Protein AF-A0A931XVN4-F1 (afdb_monomer_lite)

pLDDT: mean 76.32, std 10.15, range [42.09, 89.75]

Foldseek 3Di:
DDDDQLVVLLVLLVCLLQCLLVCVVVVQLQVQLVVQLVVLLVVLVVVCVVPVVVVCSVVSSVVSSRVRSNVSSVVSVVCVLVVLLQVQLLVLLLVVLCVVVVVVVDPPVVSVVVSPDDVVPDDPVSNVSSNVRSVCSNVCVSLCSQQVSQQSSQVSNCVSPVDPVSNVVSSVSSSVNSVVVVVVVVD

Sequence (187 aa):
MGGAEPWLPALAGLILALFGRRLYHLVFPLGGFLVGATIGLWLALVALDLFGLEAYRGAILAGAGLAFGLASAILFRWLRRVLVFLGGFVVGIVLRRAITHGAQMVPVREVALSLSPSFADLGLPDLLAGAAGGGFFLLFEGLFAIVLTALLGALLLTAAFGARWVFPVSFGSSVLLQWALGRRRRR

Radius of gyration: 21.93 Å; chains: 1; bounding box: 54×50×63 Å

Structure (mmCIF, N/CA/C/O backbone):
data_AF-A0A931XVN4-F1
#
_entry.id   AF-A0A931XVN4-F1
#
loop_
_atom_site.group_PDB
_atom_site.id
_atom_site.type_symbol
_atom_site.label_atom_id
_atom_site.label_alt_id
_atom_site.label_comp_id
_atom_site.label_asym_id
_atom_site.label_entity_id
_atom_site.label_seq_id
_atom_site.pdbx_PDB_ins_code
_atom_site.Cartn_x
_atom_site.Cartn_y
_atom_site.Cartn_z
_atom_site.occupancy
_atom_site.B_iso_or_equiv
_atom_site.auth_seq_id
_atom_site.auth_comp_id
_atom_site.auth_asym_id
_atom_site.auth_atom_id
_atom_site.pdbx_PDB_model_num
ATOM 1 N N . MET A 1 1 ? 14.735 27.010 11.228 1.00 42.09 1 MET A N 1
ATOM 2 C CA . MET A 1 1 ? 13.922 25.775 11.235 1.00 42.09 1 MET A CA 1
ATOM 3 C C . MET A 1 1 ? 12.621 26.096 10.519 1.00 42.09 1 MET A C 1
ATOM 5 O O . MET A 1 1 ? 11.823 26.842 11.067 1.00 42.09 1 MET A O 1
ATOM 9 N N . GLY A 1 2 ? 12.475 25.682 9.256 1.00 44.66 2 GLY A N 1
ATOM 10 C CA . GLY A 1 2 ? 11.287 25.992 8.454 1.00 44.66 2 GLY A CA 1
ATOM 11 C C . GLY A 1 2 ? 10.074 25.261 9.018 1.00 44.66 2 GLY A C 1
ATOM 12 O O . GLY A 1 2 ? 10.019 24.035 8.948 1.00 44.66 2 GLY A O 1
ATOM 13 N N . GLY A 1 3 ? 9.150 26.000 9.634 1.00 53.25 3 GLY A N 1
ATOM 14 C CA . GLY A 1 3 ? 7.884 25.447 10.096 1.00 53.25 3 GLY A CA 1
ATOM 15 C C . GLY A 1 3 ? 7.097 24.966 8.886 1.00 53.25 3 GLY A C 1
ATOM 16 O O . GLY A 1 3 ? 6.772 25.768 8.016 1.00 53.25 3 GLY A O 1
ATOM 17 N N . ALA A 1 4 ? 6.847 23.660 8.801 1.00 57.62 4 ALA A N 1
ATOM 18 C CA . ALA A 1 4 ? 5.976 23.107 7.775 1.00 57.62 4 ALA A CA 1
ATOM 19 C C . ALA A 1 4 ? 4.625 23.827 7.851 1.00 57.62 4 ALA A C 1
ATOM 21 O O . ALA A 1 4 ? 3.997 23.859 8.911 1.00 57.62 4 ALA A O 1
ATOM 22 N N . GLU A 1 5 ? 4.214 24.455 6.752 1.00 74.81 5 GLU A N 1
ATOM 23 C CA . GLU A 1 5 ? 3.018 25.283 6.749 1.00 74.81 5 GLU A CA 1
ATOM 24 C C . GLU A 1 5 ? 1.789 24.406 7.062 1.00 74.81 5 GLU A C 1
ATOM 26 O O . GLU A 1 5 ? 1.566 23.399 6.383 1.00 74.81 5 GLU A O 1
ATOM 31 N N . PRO A 1 6 ? 0.981 24.741 8.086 1.00 70.75 6 PRO A N 1
ATOM 32 C CA . PRO A 1 6 ? -0.055 23.854 8.631 1.00 70.75 6 PRO A CA 1
ATOM 33 C C . PRO A 1 6 ? -1.170 23.524 7.629 1.00 70.75 6 PRO A C 1
ATOM 35 O O . PRO A 1 6 ? -1.930 22.575 7.824 1.00 70.75 6 PRO A O 1
ATOM 38 N N . TRP A 1 7 ? -1.254 24.263 6.521 1.00 78.12 7 TRP A N 1
ATOM 39 C CA . TRP A 1 7 ? -2.203 23.987 5.451 1.00 78.12 7 TRP A CA 1
ATOM 40 C C . TRP A 1 7 ? -1.842 22.738 4.636 1.00 78.12 7 TRP A C 1
ATOM 42 O O . TRP A 1 7 ? -2.757 22.059 4.181 1.00 78.12 7 TRP A O 1
ATOM 52 N N . LEU A 1 8 ? -0.559 22.374 4.493 1.00 75.56 8 LEU A N 1
ATOM 53 C CA . LEU A 1 8 ? -0.118 21.173 3.763 1.00 75.56 8 LEU A CA 1
ATOM 54 C C . LEU A 1 8 ? -0.683 19.867 4.358 1.00 75.56 8 LEU A C 1
ATOM 56 O O . LEU A 1 8 ? -1.332 19.113 3.625 1.00 75.56 8 LEU A O 1
ATOM 60 N N . PRO A 1 9 ? -0.505 19.576 5.664 1.00 74.44 9 PRO A N 1
ATOM 61 C CA . PRO A 1 9 ? -1.094 18.390 6.281 1.00 74.44 9 PRO A CA 1
ATOM 62 C C . PRO A 1 9 ? -2.625 18.448 6.308 1.00 74.44 9 PRO A C 1
ATOM 64 O O . PRO A 1 9 ? -3.267 17.412 6.137 1.00 74.44 9 PRO A O 1
ATOM 67 N N . ALA A 1 10 ? -3.229 19.636 6.432 1.00 73.50 10 ALA A N 1
ATOM 68 C CA . ALA A 1 10 ? -4.682 19.779 6.358 1.00 73.50 10 ALA A CA 1
ATOM 69 C C . ALA A 1 10 ? -5.232 19.405 4.968 1.00 73.50 10 ALA A C 1
ATOM 71 O O . ALA A 1 10 ? -6.204 18.655 4.867 1.00 73.50 10 ALA A O 1
ATOM 72 N N . LEU A 1 11 ? -4.581 19.864 3.894 1.00 81.38 11 LEU A N 1
ATOM 73 C CA . LEU A 1 11 ? -4.944 19.542 2.511 1.00 81.38 11 LEU A CA 1
ATOM 74 C C . LEU A 1 11 ? -4.739 18.056 2.209 1.00 81.38 11 LEU A C 1
ATOM 76 O O . LEU A 1 11 ? -5.633 17.411 1.661 1.00 81.38 11 LEU A O 1
ATOM 80 N N . ALA A 1 12 ? -3.602 17.491 2.621 1.00 76.56 12 ALA A N 1
ATOM 81 C CA . ALA A 1 12 ? -3.333 16.062 2.490 1.00 76.56 12 ALA A CA 1
ATOM 82 C C . ALA A 1 12 ? -4.377 15.223 3.246 1.00 76.56 12 ALA A C 1
ATOM 84 O O . ALA A 1 12 ? -4.905 14.250 2.702 1.00 76.56 12 ALA A O 1
ATOM 85 N N . GLY A 1 13 ? -4.733 15.639 4.465 1.00 72.50 13 GLY A N 1
ATOM 86 C CA . GLY A 1 13 ? -5.758 14.997 5.278 1.00 72.50 13 GLY A CA 1
ATOM 87 C C . GLY A 1 13 ? -7.148 15.050 4.643 1.00 72.50 13 GLY A C 1
ATOM 88 O O . GLY A 1 13 ? -7.847 14.037 4.612 1.00 72.50 13 GLY A O 1
ATOM 89 N N . LEU A 1 14 ? -7.519 16.186 4.047 1.00 78.25 14 LEU A N 1
ATOM 90 C CA . LEU A 1 14 ? -8.781 16.354 3.323 1.00 78.25 14 LEU A CA 1
ATOM 91 C C . LEU A 1 14 ? -8.833 15.501 2.044 1.00 78.25 14 LEU A C 1
ATOM 93 O O . LE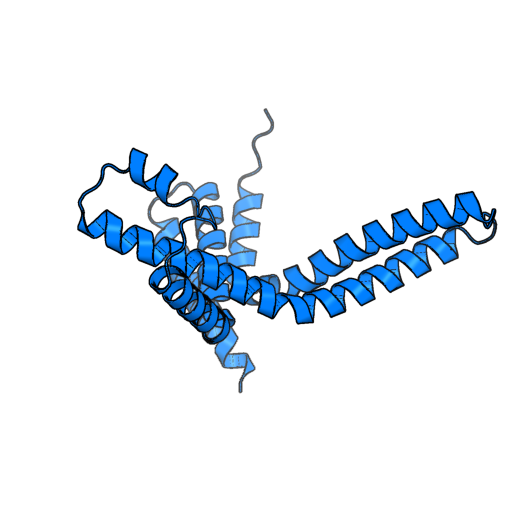U A 1 14 ? -9.842 14.859 1.757 1.00 78.25 14 LEU A O 1
ATOM 97 N N . ILE A 1 15 ? -7.734 15.433 1.288 1.00 80.81 15 ILE A N 1
ATOM 98 C CA . ILE A 1 15 ? -7.629 14.585 0.092 1.00 80.81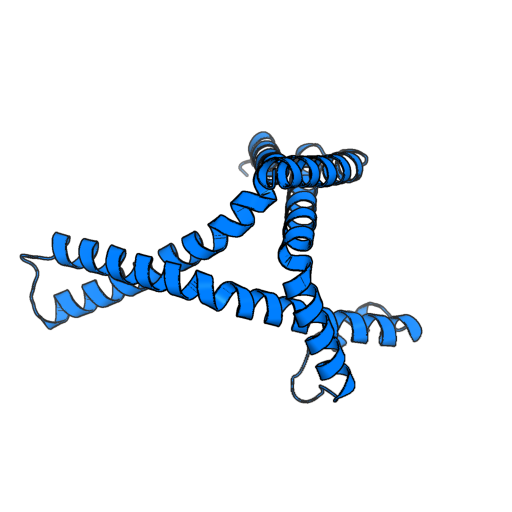 15 ILE A CA 1
ATOM 99 C C . ILE A 1 15 ? -7.763 13.105 0.470 1.00 80.81 15 ILE A C 1
ATOM 101 O O . ILE A 1 15 ? -8.497 12.367 -0.190 1.00 80.81 15 ILE A O 1
ATOM 105 N N . LEU A 1 16 ? -7.111 12.668 1.550 1.00 75.25 16 LEU A N 1
ATOM 106 C CA . LEU A 1 16 ? -7.251 11.315 2.095 1.00 75.25 16 LEU A CA 1
ATOM 107 C C . LEU A 1 16 ? -8.677 11.036 2.589 1.00 75.25 16 LEU A C 1
ATOM 109 O O . LEU A 1 16 ? -9.207 9.958 2.329 1.00 75.25 16 LEU A O 1
ATOM 113 N N . ALA A 1 17 ? -9.331 12.008 3.223 1.00 70.62 17 ALA A N 1
ATOM 114 C CA . ALA A 1 17 ? -10.713 11.891 3.677 1.00 70.62 17 ALA A CA 1
ATOM 115 C C . ALA A 1 17 ? -11.705 11.718 2.513 1.00 70.62 17 ALA A C 1
ATOM 117 O O . ALA A 1 17 ? -12.592 10.869 2.579 1.00 70.62 17 ALA A O 1
ATOM 118 N N . LEU A 1 18 ? -11.540 12.486 1.431 1.00 75.06 18 LEU A N 1
ATOM 119 C CA . LEU A 1 18 ? -12.463 12.511 0.290 1.00 75.06 18 LEU A CA 1
ATOM 120 C C . LEU A 1 18 ? -12.172 11.414 -0.748 1.00 75.06 18 LEU A C 1
ATOM 122 O O . LEU A 1 18 ? -13.089 10.807 -1.308 1.00 75.06 18 LEU A O 1
ATOM 126 N N . PHE A 1 19 ? -10.892 11.160 -1.021 1.00 76.44 19 PHE A N 1
ATOM 127 C CA . PHE A 1 19 ? -10.430 10.315 -2.124 1.00 76.44 19 PHE A CA 1
ATOM 128 C C . PHE A 1 19 ? -9.595 9.120 -1.672 1.00 76.44 19 PHE A C 1
ATOM 130 O O . PHE A 1 19 ? -9.124 8.373 -2.531 1.00 76.44 19 PHE A O 1
ATOM 137 N N . GLY A 1 20 ? -9.455 8.890 -0.365 1.00 72.25 20 GLY A N 1
ATOM 138 C CA . GLY A 1 20 ? -8.610 7.855 0.228 1.00 72.25 20 GLY A CA 1
ATOM 139 C C . GLY A 1 20 ? -8.745 6.492 -0.435 1.00 72.25 20 GLY A C 1
ATOM 140 O O . GLY A 1 20 ? -7.766 5.949 -0.937 1.00 72.25 20 GLY A O 1
ATOM 141 N N . ARG A 1 21 ? -9.970 5.984 -0.587 1.00 70.94 21 ARG A N 1
ATOM 142 C CA . ARG A 1 21 ? -10.215 4.722 -1.300 1.00 70.94 21 ARG A CA 1
ATOM 143 C C . ARG A 1 21 ? -9.717 4.701 -2.755 1.00 70.94 21 ARG A C 1
ATOM 145 O O . ARG A 1 21 ? -9.250 3.665 -3.222 1.00 70.94 21 ARG A O 1
ATOM 152 N N . ARG A 1 22 ? -9.830 5.804 -3.504 1.00 75.19 22 ARG A N 1
ATOM 153 C CA . ARG A 1 22 ? -9.301 5.874 -4.882 1.00 75.19 22 ARG A CA 1
ATOM 154 C C . ARG A 1 22 ? -7.784 5.973 -4.878 1.00 75.19 22 ARG A C 1
ATOM 156 O O . ARG A 1 22 ? -7.151 5.258 -5.646 1.00 75.19 22 ARG A O 1
ATOM 163 N N . LEU A 1 23 ? -7.224 6.811 -4.004 1.00 73.38 23 LEU A N 1
ATOM 164 C CA . LEU A 1 23 ? -5.780 6.930 -3.825 1.00 73.38 23 LEU A CA 1
ATOM 165 C C . LEU A 1 23 ? -5.174 5.573 -3.469 1.00 73.38 23 LEU A C 1
ATOM 167 O O . LEU A 1 23 ? -4.231 5.156 -4.120 1.00 73.38 23 LEU A O 1
ATOM 171 N N . TYR A 1 24 ? -5.775 4.833 -2.538 1.00 72.25 24 TYR A N 1
ATOM 172 C CA . TYR A 1 24 ? -5.337 3.494 -2.150 1.00 72.25 24 TYR A CA 1
ATOM 173 C C . TYR A 1 24 ? -5.198 2.557 -3.358 1.00 72.25 24 TYR A C 1
ATOM 175 O O . TYR A 1 24 ? -4.186 1.880 -3.512 1.00 72.25 24 TYR A O 1
ATOM 183 N N . HIS A 1 25 ? -6.170 2.560 -4.274 1.00 71.50 25 HIS A N 1
ATOM 184 C CA . HIS A 1 25 ? -6.097 1.736 -5.483 1.00 71.50 25 HIS A CA 1
ATOM 185 C C . HIS A 1 25 ? -5.146 2.277 -6.564 1.00 71.50 25 HIS A C 1
ATOM 187 O O . HIS A 1 25 ? -4.713 1.496 -7.409 1.00 71.50 25 HIS A O 1
ATOM 193 N N . LEU A 1 26 ? -4.820 3.572 -6.549 1.00 76.31 26 LEU A N 1
ATOM 194 C CA . LEU A 1 26 ? -3.882 4.206 -7.484 1.00 76.31 26 LEU A CA 1
ATOM 195 C C . LEU A 1 26 ? -2.426 4.126 -7.014 1.00 76.31 26 LEU A C 1
ATOM 197 O O . LEU A 1 26 ? -1.528 4.031 -7.845 1.00 76.31 26 LEU A O 1
ATOM 201 N N . VAL A 1 27 ? -2.187 4.109 -5.704 1.00 76.12 27 VAL A N 1
ATOM 202 C CA . VAL A 1 27 ? -0.845 4.083 -5.109 1.00 76.12 27 VAL A CA 1
ATOM 203 C C . VAL A 1 27 ? -0.087 2.816 -5.497 1.00 76.12 27 VAL A C 1
ATOM 205 O O . VAL A 1 27 ? 1.084 2.902 -5.839 1.00 76.12 27 VAL A O 1
ATOM 208 N N . PHE A 1 28 ? -0.742 1.653 -5.531 1.00 70.62 28 PHE A N 1
ATOM 209 C CA . PHE A 1 28 ? -0.088 0.401 -5.933 1.00 70.62 28 PHE A CA 1
ATOM 210 C C . PHE A 1 28 ? 0.415 0.392 -7.389 1.00 70.62 28 PHE A C 1
ATOM 212 O O . PHE A 1 28 ? 1.593 0.102 -7.594 1.00 70.62 28 PHE A O 1
ATOM 219 N N . PRO A 1 29 ? -0.407 0.703 -8.413 1.00 74.44 29 PRO A N 1
ATOM 220 C CA . PRO A 1 29 ? 0.078 0.759 -9.789 1.00 74.44 29 PRO A CA 1
ATOM 221 C C . PRO A 1 29 ? 1.051 1.920 -10.028 1.00 74.44 29 PRO A C 1
ATOM 223 O O . PRO A 1 29 ? 1.973 1.747 -10.815 1.00 74.44 29 PRO A O 1
ATOM 226 N N . LEU A 1 30 ? 0.894 3.065 -9.349 1.00 80.69 30 LEU A N 1
ATOM 227 C CA . LEU A 1 30 ? 1.855 4.173 -9.437 1.00 80.69 30 LEU A CA 1
ATOM 228 C C . LEU A 1 30 ? 3.205 3.808 -8.814 1.00 80.69 30 LEU A C 1
ATOM 230 O O . LEU A 1 30 ? 4.239 4.033 -9.431 1.00 80.69 30 LEU A O 1
ATOM 234 N N . GLY A 1 31 ? 3.206 3.199 -7.629 1.00 76.06 31 GLY A N 1
ATOM 235 C CA . GLY A 1 31 ? 4.421 2.711 -6.982 1.00 76.06 31 GLY A CA 1
ATOM 236 C C . GLY A 1 31 ? 5.120 1.652 -7.831 1.00 76.06 31 GLY A C 1
ATOM 237 O O . GLY A 1 31 ? 6.318 1.758 -8.078 1.00 76.06 31 GLY A O 1
ATOM 238 N N . GLY A 1 32 ? 4.359 0.691 -8.364 1.00 77.56 32 GLY A N 1
ATOM 239 C CA . GLY A 1 32 ? 4.878 -0.305 -9.302 1.00 77.56 32 GLY A CA 1
ATOM 240 C C . GLY A 1 32 ? 5.468 0.326 -10.565 1.00 77.56 32 GLY A C 1
ATOM 241 O O . GLY A 1 32 ? 6.548 -0.072 -10.989 1.00 77.56 32 GLY A O 1
ATOM 242 N N . PHE A 1 33 ? 4.809 1.343 -11.128 1.00 83.56 33 PHE A N 1
ATOM 243 C CA . PHE A 1 33 ? 5.320 2.085 -12.280 1.00 83.56 33 PHE A CA 1
ATOM 244 C C . PHE A 1 33 ? 6.640 2.792 -11.972 1.00 83.56 33 PHE A C 1
ATOM 246 O O . PHE A 1 33 ? 7.578 2.666 -12.747 1.00 83.56 33 PHE A O 1
ATOM 253 N N . LEU A 1 34 ? 6.737 3.503 -10.846 1.00 84.31 34 LEU A N 1
ATOM 254 C CA . LEU A 1 34 ? 7.949 4.235 -10.470 1.00 84.31 34 LEU A CA 1
ATOM 255 C C . LEU A 1 34 ? 9.133 3.290 -10.242 1.00 84.31 34 LEU A C 1
ATOM 257 O O . LEU A 1 34 ? 10.224 3.535 -10.757 1.00 84.31 34 LEU A O 1
ATOM 261 N N . VAL A 1 35 ? 8.909 2.187 -9.522 1.00 83.56 35 VAL A N 1
ATOM 262 C CA . VAL A 1 35 ? 9.938 1.165 -9.286 1.00 83.56 35 VAL A CA 1
ATOM 263 C C . VAL A 1 35 ? 10.370 0.536 -10.611 1.00 83.56 35 VAL A C 1
ATOM 265 O O . VAL A 1 35 ? 11.563 0.480 -10.901 1.00 83.56 35 VAL A O 1
ATOM 268 N N . GLY A 1 36 ? 9.411 0.136 -11.450 1.00 83.88 36 GLY A N 1
ATOM 269 C CA . GLY A 1 36 ? 9.683 -0.432 -12.769 1.00 83.88 36 GLY A CA 1
ATOM 270 C C . GLY A 1 36 ? 10.437 0.521 -13.687 1.00 83.88 36 GLY A C 1
ATOM 271 O O . GLY A 1 36 ? 11.445 0.139 -14.267 1.00 83.88 36 GLY A O 1
ATOM 272 N N . ALA A 1 37 ? 10.003 1.778 -13.776 1.00 85.38 37 ALA A N 1
ATOM 273 C CA . ALA A 1 37 ? 10.649 2.796 -14.594 1.00 85.38 37 ALA A CA 1
ATOM 274 C C . ALA A 1 37 ? 12.088 3.053 -14.133 1.00 85.38 37 ALA A C 1
ATOM 276 O O . ALA A 1 37 ? 12.978 3.147 -14.970 1.00 85.38 37 ALA A O 1
ATOM 277 N N . THR A 1 38 ? 12.333 3.098 -12.820 1.00 86.81 38 THR A N 1
ATOM 278 C CA . THR A 1 38 ? 13.683 3.274 -12.260 1.00 86.81 38 THR A CA 1
ATOM 279 C C . THR A 1 38 ? 14.599 2.110 -12.634 1.00 86.81 38 THR A C 1
ATOM 281 O O . THR A 1 38 ? 15.715 2.331 -13.100 1.00 86.81 38 THR A O 1
ATOM 284 N N . ILE A 1 39 ? 14.117 0.872 -12.490 1.00 86.31 39 ILE A N 1
ATOM 285 C CA . ILE A 1 39 ? 14.870 -0.331 -12.871 1.00 86.31 39 ILE A CA 1
ATOM 286 C C . ILE A 1 39 ? 15.118 -0.358 -14.385 1.00 86.31 39 ILE A C 1
ATOM 288 O O . ILE A 1 39 ? 16.235 -0.624 -14.820 1.00 86.31 39 ILE A O 1
ATOM 292 N N . GLY A 1 40 ? 14.100 -0.045 -15.191 1.00 84.62 40 GLY A N 1
ATOM 293 C CA . GLY A 1 40 ? 14.201 0.003 -16.649 1.00 84.62 40 GLY A CA 1
ATOM 294 C C . GLY A 1 40 ? 15.179 1.069 -17.139 1.00 84.62 40 GLY A C 1
ATOM 295 O O . GLY A 1 40 ? 15.976 0.798 -18.030 1.00 84.62 40 GLY A O 1
ATOM 296 N N . LEU A 1 41 ? 15.170 2.253 -16.522 1.00 89.69 41 LEU A N 1
ATOM 297 C CA . LEU A 1 41 ? 16.137 3.322 -16.784 1.00 89.69 41 LEU A CA 1
ATOM 298 C C . LEU A 1 41 ? 17.560 2.884 -16.435 1.00 89.69 41 LEU A C 1
ATOM 300 O O . LEU A 1 41 ? 18.472 3.106 -17.225 1.00 89.69 41 LEU A O 1
ATOM 304 N N . TRP A 1 42 ? 17.751 2.233 -15.286 1.00 89.75 42 TRP A N 1
ATOM 305 C CA . TRP A 1 42 ? 19.062 1.731 -14.881 1.00 89.75 42 TRP A CA 1
ATOM 306 C C . TRP A 1 42 ? 19.594 0.664 -15.850 1.00 89.75 42 TRP A C 1
ATOM 308 O O . TRP A 1 42 ? 20.718 0.778 -16.330 1.00 89.75 42 TRP A O 1
ATOM 318 N N . LEU A 1 43 ? 18.765 -0.318 -16.218 1.00 85.69 43 LEU A N 1
ATOM 319 C CA . LEU A 1 43 ? 19.119 -1.342 -17.209 1.00 85.69 43 LEU A CA 1
ATOM 320 C C . LEU A 1 43 ? 19.419 -0.742 -18.586 1.00 85.69 43 LEU A C 1
ATOM 322 O O . LEU A 1 43 ? 20.339 -1.191 -19.265 1.00 85.69 43 LEU A O 1
ATOM 326 N N . ALA A 1 44 ? 18.665 0.278 -18.996 1.00 85.94 44 ALA A N 1
ATOM 327 C CA . ALA A 1 44 ? 18.893 0.977 -20.251 1.00 85.94 44 ALA A CA 1
ATOM 328 C C . ALA A 1 44 ? 20.226 1.729 -20.265 1.00 85.94 44 ALA A C 1
ATOM 330 O O . ALA A 1 44 ? 20.918 1.684 -21.275 1.00 85.94 44 ALA A O 1
ATOM 331 N N . LEU A 1 45 ? 20.611 2.376 -19.160 1.00 89.06 45 LEU A N 1
ATOM 332 C CA . LEU A 1 45 ? 21.926 3.012 -19.034 1.00 89.06 45 LEU A CA 1
ATOM 333 C C . LEU A 1 45 ? 23.053 1.979 -19.160 1.00 89.06 45 LEU A C 1
ATOM 335 O O . LEU A 1 45 ? 23.947 2.162 -19.977 1.00 89.06 45 LEU A O 1
ATOM 339 N N . VAL A 1 46 ? 22.949 0.851 -18.450 1.00 87.75 46 VAL A N 1
ATOM 340 C CA . VAL A 1 46 ? 23.928 -0.245 -18.551 1.00 87.75 46 VAL A CA 1
ATOM 341 C C . VAL A 1 46 ? 24.011 -0.794 -19.982 1.00 87.75 46 VAL A C 1
ATOM 343 O O . VAL A 1 46 ? 25.099 -1.042 -20.490 1.00 87.75 46 VAL A O 1
ATOM 346 N N . ALA A 1 47 ? 22.877 -0.967 -20.665 1.00 83.50 47 ALA A N 1
ATOM 347 C CA . ALA A 1 47 ? 22.857 -1.447 -22.046 1.00 83.50 47 ALA A CA 1
ATOM 348 C C . ALA A 1 47 ? 23.464 -0.433 -23.032 1.00 83.50 47 ALA A C 1
ATOM 350 O O . ALA A 1 47 ? 24.177 -0.824 -23.954 1.00 83.50 47 ALA A O 1
ATOM 351 N N . LEU A 1 48 ? 23.207 0.862 -22.848 1.00 88.94 48 LEU A N 1
ATOM 352 C CA . LEU A 1 48 ? 23.808 1.913 -23.670 1.00 88.94 48 LEU A CA 1
ATOM 353 C C . LEU A 1 48 ? 25.336 1.909 -23.545 1.00 88.94 48 LEU A C 1
ATOM 355 O O . LEU A 1 48 ? 26.011 1.952 -24.574 1.00 88.94 48 LEU A O 1
ATOM 359 N N . ASP A 1 49 ? 25.851 1.762 -22.321 1.00 87.38 49 ASP A N 1
ATOM 360 C CA . ASP A 1 49 ? 27.290 1.696 -22.042 1.00 87.38 49 ASP A CA 1
ATOM 361 C C . ASP A 1 49 ? 27.940 0.438 -22.646 1.00 87.38 49 ASP A C 1
ATOM 363 O O . ASP A 1 49 ? 29.050 0.498 -23.171 1.00 87.38 49 ASP A O 1
ATOM 367 N N . LEU A 1 50 ? 27.244 -0.705 -22.615 1.00 86.75 50 LEU A N 1
ATOM 368 C CA . LEU A 1 50 ? 27.764 -1.978 -23.129 1.00 86.75 50 LEU A CA 1
ATOM 369 C C . LEU A 1 50 ? 27.728 -2.090 -24.658 1.00 86.75 50 LEU A C 1
ATOM 371 O O . LEU A 1 50 ? 28.613 -2.711 -25.245 1.00 86.75 50 LEU A O 1
ATOM 375 N N . PHE A 1 51 ? 26.701 -1.533 -25.306 1.00 87.88 51 PHE A N 1
ATOM 376 C CA . PHE A 1 51 ? 26.465 -1.708 -26.744 1.00 87.88 51 PHE A CA 1
ATOM 377 C C . PHE A 1 51 ? 26.788 -0.462 -27.583 1.00 87.88 51 PHE A C 1
ATOM 379 O O . PHE A 1 51 ? 26.659 -0.508 -28.805 1.00 87.88 51 PHE A O 1
ATOM 386 N N . GLY A 1 52 ? 27.202 0.648 -26.961 1.00 83.25 52 GLY A N 1
ATOM 387 C CA . GLY A 1 52 ? 27.619 1.866 -27.667 1.00 83.25 52 GLY A CA 1
ATOM 388 C C . GLY A 1 52 ? 26.495 2.541 -28.463 1.00 83.25 52 GLY A C 1
ATOM 389 O O . GLY A 1 52 ? 26.743 3.161 -29.495 1.00 83.25 52 GLY A O 1
ATOM 390 N N . LEU A 1 53 ? 25.243 2.422 -28.011 1.00 84.00 53 LEU A N 1
ATOM 391 C CA . LEU A 1 53 ? 24.039 2.876 -28.728 1.00 84.00 53 LEU A CA 1
ATOM 392 C C . LEU A 1 53 ? 23.659 4.345 -28.427 1.00 84.00 53 LEU A C 1
ATOM 394 O O . LEU A 1 53 ? 22.479 4.702 -28.414 1.00 84.00 53 LEU A O 1
ATOM 398 N N . GLU A 1 54 ? 24.652 5.213 -28.208 1.00 82.69 54 GLU A N 1
ATOM 399 C CA . GLU A 1 54 ? 24.487 6.634 -27.832 1.00 82.69 54 GLU A CA 1
ATOM 400 C C . GLU A 1 54 ? 23.572 7.416 -28.794 1.00 82.69 54 GLU A C 1
ATOM 402 O O . GLU A 1 54 ? 22.764 8.240 -28.363 1.00 82.69 54 GLU A O 1
ATOM 407 N N . ALA A 1 55 ? 23.608 7.093 -30.092 1.00 83.25 55 ALA A N 1
ATOM 408 C CA . ALA A 1 55 ? 22.761 7.722 -31.111 1.00 83.25 55 ALA A CA 1
ATOM 409 C C . ALA A 1 55 ? 21.248 7.543 -30.858 1.00 83.25 55 ALA A C 1
ATOM 411 O O . ALA A 1 55 ? 20.444 8.357 -31.310 1.00 83.25 55 ALA A O 1
ATOM 412 N N . TYR A 1 56 ? 20.852 6.509 -30.107 1.00 85.31 56 TYR A N 1
ATOM 413 C CA . TYR A 1 56 ? 19.455 6.183 -29.799 1.00 85.31 56 TYR A CA 1
ATOM 414 C C . TYR A 1 56 ? 19.107 6.375 -28.317 1.00 85.31 56 TYR A C 1
ATOM 416 O O . TYR A 1 56 ? 18.034 5.960 -27.873 1.00 85.31 56 TYR A O 1
ATOM 424 N N . ARG A 1 57 ? 19.982 7.032 -27.543 1.00 82.75 57 ARG A N 1
ATOM 425 C CA . ARG A 1 57 ? 19.880 7.169 -26.082 1.00 82.75 57 ARG A CA 1
ATOM 426 C C . ARG A 1 57 ? 18.508 7.630 -25.597 1.00 82.75 57 ARG A C 1
ATOM 428 O O . ARG A 1 57 ? 17.929 7.006 -24.712 1.00 82.75 57 ARG A O 1
ATOM 435 N N . GLY A 1 58 ? 17.953 8.681 -26.203 1.00 81.25 58 GLY A N 1
ATOM 436 C CA . GLY A 1 58 ? 16.632 9.198 -25.828 1.00 81.25 58 GLY A CA 1
ATOM 437 C C . GLY A 1 58 ? 15.504 8.183 -26.042 1.00 81.25 58 GLY A C 1
ATOM 438 O O . GLY A 1 58 ? 14.670 7.988 -25.158 1.00 81.25 58 GLY A O 1
ATOM 439 N N . ALA A 1 59 ? 15.511 7.489 -27.183 1.00 84.81 59 ALA A N 1
ATOM 440 C CA . ALA A 1 59 ? 14.500 6.489 -27.519 1.00 84.81 59 ALA A CA 1
ATOM 441 C C . ALA A 1 59 ? 14.607 5.237 -26.632 1.00 84.81 59 ALA A C 1
ATOM 443 O O . ALA A 1 59 ? 13.587 4.710 -26.191 1.00 84.81 59 ALA A O 1
ATOM 444 N N . ILE A 1 60 ? 15.829 4.797 -26.320 1.00 84.81 60 ILE A N 1
ATOM 445 C CA . ILE A 1 60 ? 16.088 3.621 -25.479 1.00 84.81 60 ILE A CA 1
ATOM 446 C C . ILE A 1 60 ? 15.691 3.893 -24.023 1.00 84.81 60 ILE A C 1
ATOM 448 O O . ILE A 1 60 ? 14.998 3.073 -23.423 1.00 84.81 60 ILE A O 1
ATOM 452 N N . LEU A 1 61 ? 16.045 5.056 -23.465 1.00 84.94 61 LEU A N 1
ATOM 453 C CA . LEU A 1 61 ? 15.666 5.425 -22.095 1.00 84.94 61 LEU A CA 1
ATOM 454 C C . LEU A 1 61 ? 14.149 5.590 -21.945 1.00 84.94 61 LEU A C 1
ATOM 456 O O . LEU A 1 61 ? 13.563 5.062 -20.999 1.00 84.94 61 LEU A O 1
ATOM 460 N N . ALA A 1 62 ? 13.502 6.284 -22.887 1.00 83.50 62 ALA A N 1
ATOM 461 C CA . ALA A 1 62 ? 12.052 6.463 -22.869 1.00 83.50 62 ALA A CA 1
ATOM 462 C C . ALA A 1 62 ? 11.315 5.129 -23.065 1.00 83.50 62 ALA A C 1
ATOM 464 O O . ALA A 1 62 ? 10.380 4.822 -22.324 1.00 83.50 62 ALA A O 1
ATOM 465 N N . GLY A 1 63 ? 11.766 4.311 -24.022 1.00 87.00 63 GLY A N 1
ATOM 466 C CA . GLY A 1 63 ? 11.202 2.995 -24.303 1.00 87.00 63 GLY A CA 1
ATOM 467 C C . GLY A 1 63 ? 11.336 2.037 -23.121 1.00 87.00 63 GLY A C 1
ATOM 468 O O . GLY A 1 63 ? 10.347 1.433 -22.715 1.00 87.00 63 GLY A O 1
ATOM 469 N N . ALA A 1 64 ? 12.522 1.943 -22.515 1.00 83.56 64 ALA A N 1
ATOM 470 C CA . ALA A 1 64 ? 12.761 1.078 -21.362 1.00 83.56 64 ALA A CA 1
ATOM 471 C C . ALA A 1 64 ? 12.012 1.555 -20.112 1.00 83.56 64 ALA A C 1
ATOM 473 O O . ALA A 1 64 ? 11.374 0.745 -19.439 1.00 83.56 64 ALA A O 1
ATOM 474 N N . GLY A 1 65 ? 12.019 2.862 -19.826 1.00 82.81 65 GLY A N 1
ATOM 475 C CA . GLY A 1 65 ? 11.269 3.431 -18.706 1.00 82.81 65 GLY A CA 1
ATOM 476 C C . GLY A 1 65 ? 9.765 3.164 -18.819 1.00 82.81 65 GLY A C 1
ATOM 477 O O . GLY A 1 65 ? 9.141 2.728 -17.851 1.00 82.81 65 GLY A O 1
ATOM 478 N N . LEU A 1 66 ? 9.186 3.346 -20.011 1.00 85.94 66 LEU A N 1
ATOM 479 C CA . LEU A 1 66 ? 7.770 3.061 -20.258 1.00 85.94 66 LEU A CA 1
ATOM 480 C C . LEU A 1 66 ? 7.461 1.562 -20.238 1.00 85.94 66 LEU A C 1
ATOM 482 O O . LEU A 1 66 ? 6.491 1.160 -19.598 1.00 85.94 66 LEU A O 1
ATOM 486 N N . ALA A 1 67 ? 8.267 0.729 -20.899 1.00 87.31 67 ALA A N 1
ATOM 487 C CA . ALA A 1 67 ? 8.030 -0.710 -20.981 1.00 87.31 67 ALA A CA 1
ATOM 488 C C . ALA A 1 67 ? 8.116 -1.375 -19.602 1.00 87.31 67 ALA A C 1
ATOM 490 O O . ALA A 1 67 ? 7.184 -2.072 -19.198 1.00 87.31 67 ALA A O 1
ATOM 491 N N . PHE A 1 68 ? 9.185 -1.109 -18.844 1.00 87.00 68 PHE A N 1
ATOM 492 C CA . PHE A 1 68 ? 9.334 -1.647 -17.492 1.00 87.00 68 PHE A CA 1
ATOM 493 C C . PHE A 1 68 ? 8.351 -1.008 -16.514 1.00 87.00 68 PHE A C 1
ATOM 495 O O . PHE A 1 68 ? 7.763 -1.721 -15.706 1.00 87.00 68 PHE A O 1
ATOM 502 N N . GLY A 1 69 ? 8.093 0.299 -16.609 1.00 81.88 69 GLY A N 1
ATOM 503 C CA . GLY A 1 69 ? 7.082 0.960 -15.786 1.00 81.88 69 GLY A CA 1
ATOM 504 C C . GLY A 1 69 ? 5.691 0.346 -15.975 1.00 81.88 69 GLY A C 1
ATOM 505 O O . GLY A 1 69 ? 5.017 0.014 -14.999 1.00 81.88 69 GLY A O 1
ATOM 506 N N . LEU A 1 70 ? 5.260 0.124 -17.219 1.00 86.25 70 LEU A N 1
ATOM 507 C CA . LEU A 1 70 ? 3.973 -0.511 -17.517 1.00 86.25 70 LEU A CA 1
ATOM 508 C C . LEU A 1 70 ? 3.945 -1.985 -17.097 1.00 86.25 70 LEU A C 1
ATOM 510 O O . LEU A 1 70 ? 2.973 -2.413 -16.468 1.00 86.25 70 LEU A O 1
ATOM 514 N N . ALA A 1 71 ? 5.004 -2.748 -17.385 1.00 85.00 71 ALA A N 1
ATOM 515 C CA . ALA A 1 71 ? 5.112 -4.149 -16.982 1.00 85.00 71 ALA A CA 1
ATOM 516 C C . ALA A 1 71 ? 5.033 -4.299 -15.455 1.00 85.00 71 ALA A C 1
ATOM 518 O O . ALA A 1 71 ? 4.247 -5.101 -14.946 1.00 85.00 71 ALA A O 1
ATOM 519 N N . SER A 1 72 ? 5.766 -3.469 -14.710 1.00 81.12 72 SER A N 1
ATOM 520 C CA . SER A 1 72 ? 5.732 -3.455 -13.249 1.00 81.12 72 SER A CA 1
ATOM 521 C C . SER A 1 72 ? 4.402 -2.945 -12.702 1.00 81.12 72 SER A C 1
ATOM 523 O O . SER A 1 72 ? 3.908 -3.505 -11.730 1.00 81.12 72 SER A O 1
ATOM 525 N N . ALA A 1 73 ? 3.756 -1.956 -13.326 1.00 81.50 73 ALA A N 1
ATOM 526 C CA . ALA A 1 73 ? 2.421 -1.512 -12.918 1.00 81.50 73 ALA A CA 1
ATOM 527 C C . ALA A 1 73 ? 1.372 -2.629 -13.059 1.00 81.50 73 ALA A C 1
ATOM 529 O O . ALA A 1 73 ? 0.509 -2.789 -12.191 1.00 81.50 73 ALA A O 1
ATOM 530 N N . ILE A 1 74 ? 1.450 -3.422 -14.134 1.00 83.31 74 ILE A N 1
ATOM 531 C CA . ILE A 1 74 ? 0.597 -4.600 -14.332 1.00 83.31 74 ILE A CA 1
ATOM 532 C C . ILE A 1 74 ? 0.937 -5.664 -13.289 1.00 83.31 74 ILE A C 1
ATOM 534 O O . ILE A 1 74 ? 0.036 -6.128 -12.591 1.00 83.31 74 ILE A O 1
ATOM 538 N N . LEU A 1 75 ? 2.218 -5.998 -13.115 1.00 82.81 75 LEU A N 1
ATOM 539 C CA . LEU A 1 75 ? 2.672 -6.978 -12.128 1.00 82.81 75 LEU A CA 1
ATOM 540 C C . LEU A 1 75 ? 2.215 -6.607 -10.711 1.00 82.81 75 LEU A C 1
ATOM 542 O O . LEU A 1 75 ? 1.674 -7.450 -10.002 1.00 82.81 75 LEU A O 1
ATOM 546 N N . PHE A 1 76 ? 2.334 -5.338 -10.317 1.00 78.00 76 PHE A N 1
ATOM 547 C CA . PHE A 1 76 ? 1.892 -4.849 -9.012 1.00 78.00 76 PHE A CA 1
ATOM 548 C C . PHE A 1 76 ? 0.375 -4.901 -8.834 1.00 78.00 76 PHE A C 1
ATOM 550 O O . PHE A 1 76 ? -0.083 -5.075 -7.707 1.00 78.00 76 PHE A O 1
ATOM 557 N N . ARG A 1 77 ? -0.434 -4.813 -9.901 1.00 75.88 77 ARG A N 1
ATOM 558 C CA . ARG A 1 77 ? -1.885 -5.065 -9.784 1.00 75.88 77 ARG A CA 1
ATOM 559 C C . ARG A 1 77 ? -2.176 -6.510 -9.391 1.00 75.88 77 ARG A C 1
ATOM 561 O O . ARG A 1 77 ? -3.071 -6.728 -8.576 1.00 75.88 77 ARG A O 1
ATOM 568 N N . TRP A 1 78 ? -1.429 -7.467 -9.938 1.00 74.38 78 TRP A N 1
ATOM 569 C CA . TRP A 1 78 ? -1.550 -8.885 -9.587 1.00 74.38 78 TRP A CA 1
ATOM 570 C C . TRP A 1 78 ? -0.978 -9.166 -8.195 1.00 74.38 78 TRP A C 1
ATOM 572 O O . TRP A 1 78 ? -1.639 -9.786 -7.361 1.00 74.38 78 TRP A O 1
ATOM 582 N N . LEU A 1 79 ? 0.202 -8.614 -7.905 1.00 80.06 79 LEU A N 1
ATOM 583 C CA . LEU A 1 79 ? 0.894 -8.776 -6.631 1.00 80.06 79 LEU A CA 1
ATOM 584 C C . LEU A 1 79 ? 0.173 -8.072 -5.476 1.00 80.06 79 LEU A C 1
ATOM 586 O O . LEU A 1 79 ? 0.315 -8.492 -4.334 1.00 80.06 79 LEU A O 1
ATOM 590 N N . ARG A 1 80 ? -0.661 -7.058 -5.747 1.00 79.75 80 ARG A N 1
ATOM 591 C CA . ARG A 1 80 ? -1.440 -6.345 -4.722 1.00 79.75 80 ARG A CA 1
ATOM 592 C C . ARG A 1 80 ? -2.216 -7.300 -3.828 1.00 79.75 80 ARG A C 1
ATOM 594 O O . ARG A 1 80 ? -2.179 -7.148 -2.616 1.00 79.75 80 ARG A O 1
ATOM 601 N N . ARG A 1 81 ? -2.897 -8.295 -4.406 1.00 79.00 81 ARG A N 1
ATOM 602 C CA . ARG A 1 81 ? -3.661 -9.276 -3.617 1.00 79.00 81 ARG A CA 1
ATOM 603 C C . ARG A 1 81 ? -2.747 -10.086 -2.704 1.00 79.00 81 ARG A C 1
ATOM 605 O O . ARG A 1 81 ? -3.085 -10.294 -1.547 1.00 79.00 81 ARG A O 1
ATOM 612 N N . VAL A 1 82 ? -1.575 -10.476 -3.198 1.00 82.50 82 VAL A N 1
ATOM 613 C CA . VAL A 1 82 ? -0.570 -11.192 -2.403 1.00 82.50 82 VAL A CA 1
ATOM 614 C C . VAL A 1 82 ? -0.045 -10.307 -1.273 1.00 82.50 82 VAL A C 1
ATOM 616 O O . VAL A 1 82 ? 0.010 -10.753 -0.136 1.00 82.50 82 VAL A O 1
ATOM 619 N N . LEU A 1 83 ? 0.260 -9.036 -1.543 1.00 79.44 83 LEU A N 1
ATOM 620 C CA . LEU A 1 83 ? 0.718 -8.083 -0.527 1.00 79.44 83 LEU A CA 1
ATOM 621 C C . LEU A 1 83 ? -0.354 -7.798 0.531 1.00 79.44 83 LEU A C 1
ATOM 623 O O . LEU A 1 83 ? -0.042 -7.748 1.716 1.00 79.44 83 LEU A O 1
ATOM 627 N N . VAL A 1 84 ? -1.617 -7.647 0.124 1.00 79.19 84 VAL A N 1
ATOM 628 C CA . VAL A 1 84 ? -2.752 -7.465 1.044 1.00 79.19 84 VAL A CA 1
ATOM 629 C C . VAL A 1 84 ? -2.947 -8.709 1.906 1.00 79.19 84 VAL A C 1
ATOM 631 O O . VAL A 1 84 ? -3.138 -8.587 3.115 1.00 79.19 84 VAL A O 1
ATOM 634 N N . PHE A 1 85 ? -2.849 -9.896 1.307 1.00 83.06 85 PHE A N 1
ATOM 635 C CA . PHE A 1 85 ? -2.913 -11.156 2.035 1.00 83.06 85 PHE A CA 1
ATOM 636 C C . PHE A 1 85 ? -1.767 -11.285 3.040 1.00 83.06 85 PHE A C 1
ATOM 638 O O . PHE A 1 85 ? -2.025 -11.564 4.203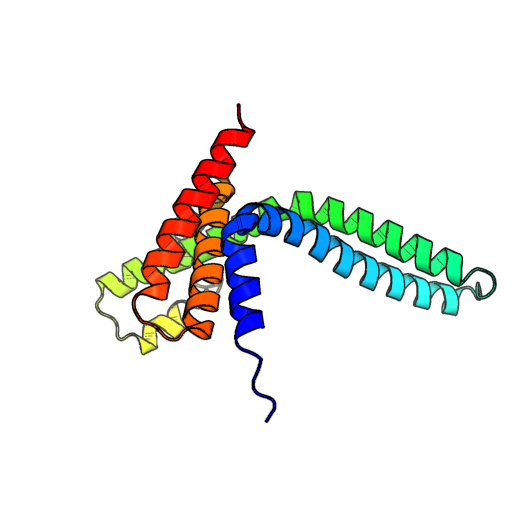 1.00 83.06 85 PHE A O 1
ATOM 645 N N . LEU A 1 86 ? -0.522 -11.031 2.624 1.00 82.44 86 LEU A N 1
ATOM 646 C CA . LEU A 1 86 ? 0.652 -11.075 3.499 1.00 82.44 86 LEU A CA 1
ATOM 647 C C . LEU A 1 86 ? 0.552 -10.047 4.633 1.00 82.44 86 LEU A C 1
ATOM 649 O O . LEU A 1 86 ? 0.853 -10.367 5.779 1.00 82.44 86 LEU A O 1
ATOM 653 N N . GLY A 1 87 ? 0.068 -8.837 4.341 1.00 79.25 87 GLY A N 1
ATOM 654 C CA . GLY A 1 87 ? -0.203 -7.822 5.356 1.00 79.25 87 GLY A CA 1
ATOM 655 C C . GLY A 1 87 ? -1.232 -8.303 6.380 1.00 79.25 87 GLY A C 1
ATOM 656 O O . GLY A 1 87 ? -0.977 -8.250 7.580 1.00 79.25 87 GLY A O 1
ATOM 657 N N . GLY A 1 88 ? -2.358 -8.852 5.916 1.00 80.56 88 GLY A N 1
ATOM 658 C CA . GLY A 1 88 ? -3.364 -9.453 6.792 1.00 80.56 88 GLY A CA 1
ATOM 659 C C . GLY A 1 88 ? -2.855 -10.679 7.550 1.00 80.56 88 GLY A C 1
ATOM 660 O O . GLY A 1 88 ? -3.255 -10.897 8.690 1.00 80.56 88 GLY A O 1
ATOM 661 N N . PHE A 1 89 ? -1.940 -11.444 6.957 1.00 81.25 89 PHE A N 1
ATOM 662 C CA . PHE A 1 89 ? -1.309 -12.602 7.577 1.00 81.25 89 PHE A CA 1
ATOM 663 C C . PHE A 1 89 ? -0.453 -12.204 8.775 1.00 81.25 89 PHE A C 1
ATOM 665 O O . PHE A 1 89 ? -0.632 -12.732 9.872 1.00 81.25 89 PHE A O 1
ATOM 672 N N . VAL A 1 90 ? 0.410 -11.204 8.600 1.00 76.69 90 VAL A N 1
ATOM 673 C CA . VAL A 1 90 ? 1.213 -10.655 9.697 1.00 76.69 90 VAL A CA 1
ATOM 674 C C . VAL A 1 90 ? 0.311 -10.049 10.772 1.00 76.69 90 VAL A C 1
ATOM 676 O O . VAL A 1 90 ? 0.479 -10.357 11.949 1.00 76.69 90 VAL A O 1
ATOM 679 N N . VAL A 1 91 ? -0.691 -9.250 10.387 1.00 78.38 91 VAL A N 1
ATOM 680 C CA . VAL A 1 91 ? -1.646 -8.655 11.338 1.00 78.38 91 VAL A CA 1
ATOM 681 C C . VAL A 1 91 ? -2.405 -9.729 12.121 1.00 78.38 91 VAL A C 1
ATOM 683 O O . VAL A 1 91 ? -2.565 -9.585 13.328 1.00 78.38 91 VAL A O 1
ATOM 686 N N . GLY A 1 92 ? -2.832 -10.818 11.478 1.00 77.69 92 GLY A N 1
ATOM 687 C CA . GLY A 1 92 ? -3.513 -11.936 12.136 1.00 77.69 92 GLY A CA 1
ATOM 688 C C . GLY A 1 92 ? -2.644 -12.625 13.192 1.00 77.69 92 GLY A C 1
ATOM 689 O O . GLY A 1 92 ? -3.116 -12.885 14.300 1.00 77.69 92 GLY A O 1
ATOM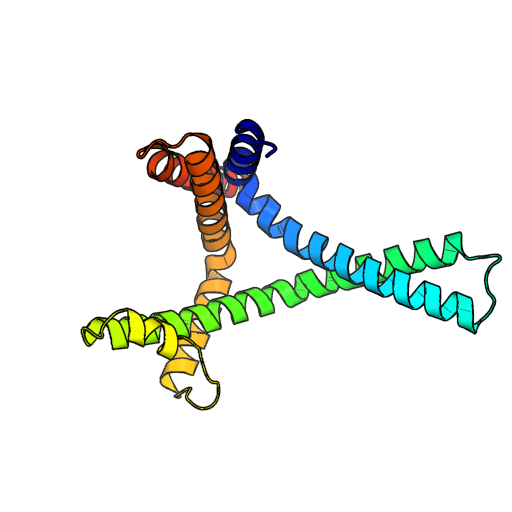 690 N N . ILE A 1 93 ? -1.359 -12.846 12.889 1.00 78.25 93 ILE A N 1
ATOM 691 C CA . ILE A 1 93 ? -0.382 -13.394 13.846 1.00 78.25 93 ILE A CA 1
ATOM 692 C C . ILE A 1 93 ? -0.183 -12.437 15.023 1.00 78.25 93 ILE A C 1
ATOM 694 O O . ILE A 1 93 ? -0.290 -12.843 16.181 1.00 78.25 93 ILE A O 1
ATOM 698 N N . VAL A 1 94 ? 0.076 -11.160 14.733 1.00 74.75 94 VAL A N 1
ATOM 699 C CA . VAL A 1 94 ? 0.295 -10.120 15.750 1.00 74.75 94 VAL A CA 1
ATOM 700 C C . VAL A 1 94 ? -0.927 -10.001 16.657 1.00 74.75 94 VAL A C 1
ATOM 702 O O . VAL A 1 94 ? -0.778 -9.960 17.875 1.00 74.75 94 VAL A O 1
ATOM 705 N N . LEU A 1 95 ? -2.136 -10.012 16.092 1.00 77.81 95 LEU A N 1
ATOM 706 C CA . LEU A 1 95 ? -3.376 -9.904 16.851 1.00 77.81 95 LEU A CA 1
ATOM 707 C C . LEU A 1 95 ? -3.597 -11.120 17.755 1.00 77.81 95 LEU A C 1
ATOM 709 O O . LEU A 1 95 ? -3.943 -10.948 18.920 1.00 77.81 95 LEU A O 1
ATOM 713 N N . ARG A 1 96 ? -3.343 -12.342 17.265 1.00 79.50 96 ARG A N 1
ATOM 714 C CA . ARG A 1 96 ? -3.396 -13.550 18.101 1.00 79.50 96 ARG A CA 1
ATOM 715 C C . ARG A 1 96 ? -2.423 -13.438 19.269 1.00 79.50 96 ARG A C 1
ATOM 717 O O . ARG A 1 96 ? -2.829 -13.651 20.408 1.00 79.50 96 ARG A O 1
ATOM 724 N N . ARG A 1 97 ? -1.160 -13.097 18.995 1.00 73.12 97 ARG A N 1
ATOM 725 C CA . ARG A 1 97 ? -0.128 -12.953 20.030 1.00 73.12 97 ARG A CA 1
ATOM 726 C C . ARG A 1 97 ? -0.487 -11.858 21.030 1.00 73.12 97 ARG A C 1
ATOM 728 O O . ARG A 1 97 ? -0.330 -12.065 22.227 1.00 73.12 97 ARG A O 1
ATOM 735 N N . ALA A 1 98 ? -1.037 -10.738 20.569 1.00 71.94 98 ALA A N 1
ATOM 736 C CA . ALA A 1 98 ? -1.515 -9.666 21.435 1.00 71.94 98 ALA A CA 1
ATOM 737 C C . ALA A 1 98 ? -2.689 -10.112 22.321 1.00 71.94 98 ALA A C 1
ATOM 739 O O . ALA A 1 98 ? -2.723 -9.756 23.493 1.00 71.94 98 ALA A O 1
ATOM 740 N N . ILE A 1 99 ? -3.620 -10.921 21.805 1.00 76.69 99 ILE A N 1
ATOM 741 C CA . ILE A 1 99 ? -4.725 -11.478 22.599 1.00 76.69 99 ILE A CA 1
ATOM 742 C C . ILE A 1 99 ? -4.194 -12.465 23.641 1.00 76.69 99 ILE A C 1
ATOM 744 O O . ILE A 1 99 ? -4.589 -12.392 24.801 1.00 76.69 99 ILE A O 1
ATOM 748 N N . THR A 1 100 ? -3.278 -13.362 23.267 1.00 74.50 100 THR A N 1
ATOM 749 C CA . THR A 1 100 ? -2.732 -14.350 24.207 1.00 74.50 100 THR A CA 1
ATOM 750 C C . THR A 1 100 ? -1.859 -13.709 25.286 1.00 74.50 100 THR A C 1
ATOM 752 O O . THR A 1 100 ? -1.968 -14.097 26.443 1.00 74.50 100 THR A O 1
ATOM 755 N N . HIS A 1 101 ? -1.051 -12.700 24.947 1.00 65.69 101 HIS A N 1
ATOM 756 C CA . HIS A 1 101 ? -0.215 -11.974 25.914 1.00 65.69 101 HIS A CA 1
ATOM 757 C C . HIS A 1 101 ? -1.022 -10.954 26.731 1.00 65.69 101 HIS A C 1
ATOM 759 O O . HIS A 1 101 ? -0.773 -10.771 27.921 1.00 65.69 101 HIS A O 1
ATOM 765 N N . GLY A 1 102 ? -2.022 -10.311 26.122 1.00 60.84 102 GLY A N 1
ATOM 766 C CA . GLY A 1 102 ? -2.946 -9.400 26.800 1.00 60.84 102 GLY A CA 1
ATOM 767 C C . GLY A 1 102 ? -3.838 -10.121 27.811 1.00 60.84 102 GLY A C 1
ATOM 768 O O . GLY A 1 102 ? -4.091 -9.590 28.889 1.00 60.84 102 GLY A O 1
ATOM 769 N N . ALA A 1 103 ? -4.231 -11.365 27.522 1.00 58.12 103 ALA A N 1
ATOM 770 C CA . ALA A 1 103 ? -4.903 -12.242 28.481 1.00 58.12 103 ALA A CA 1
ATOM 771 C C . ALA A 1 103 ? -4.001 -12.648 29.663 1.00 58.12 103 ALA A C 1
ATOM 773 O O . ALA A 1 103 ? -4.510 -13.055 30.703 1.00 58.12 103 ALA A O 1
ATOM 774 N N . GLN A 1 104 ? -2.679 -12.520 29.522 1.00 57.12 104 GLN A N 1
ATOM 775 C CA . GLN A 1 104 ? -1.693 -12.893 30.539 1.00 57.12 104 GLN A CA 1
ATOM 776 C C . GLN A 1 104 ? -1.172 -11.701 31.369 1.00 57.12 104 GLN A C 1
ATOM 778 O O . GLN A 1 104 ? -0.286 -11.899 32.193 1.00 57.12 104 GLN A O 1
ATOM 783 N N . MET A 1 105 ? -1.712 -10.481 31.197 1.00 53.59 105 MET A N 1
ATOM 784 C CA . MET A 1 105 ? -1.260 -9.258 31.897 1.00 53.59 105 MET A CA 1
ATOM 785 C C . MET A 1 105 ? 0.273 -9.064 31.876 1.00 53.59 105 MET A C 1
ATOM 787 O O . MET A 1 105 ? 0.884 -8.664 32.866 1.00 53.59 105 MET A O 1
ATOM 791 N N . VAL A 1 106 ? 0.911 -9.351 30.740 1.00 55.16 106 VAL A N 1
ATOM 792 C CA . VAL A 1 106 ? 2.366 -9.201 30.574 1.00 55.16 106 VAL A CA 1
ATOM 793 C C . VAL A 1 106 ? 2.729 -7.711 30.437 1.00 55.16 106 VAL A C 1
ATOM 795 O O . VAL A 1 106 ? 2.041 -6.983 29.710 1.00 55.16 106 VAL A O 1
ATOM 798 N N . PRO A 1 107 ? 3.792 -7.212 31.099 1.00 53.72 107 PRO A N 1
ATOM 799 C CA . PRO A 1 107 ? 4.212 -5.817 30.990 1.00 53.72 107 PRO A CA 1
ATOM 800 C C . PRO A 1 107 ? 4.513 -5.412 29.534 1.00 53.72 107 PRO A C 1
ATOM 802 O O . PRO A 1 107 ? 5.234 -6.091 28.805 1.00 53.72 107 PRO A O 1
ATOM 805 N N . VAL A 1 108 ? 3.996 -4.246 29.122 1.00 55.00 108 VAL A N 1
ATOM 806 C CA . VAL A 1 108 ? 3.985 -3.718 27.734 1.00 55.00 108 VAL A CA 1
ATOM 807 C C . VAL A 1 108 ? 5.363 -3.723 27.049 1.00 55.00 108 VAL A C 1
ATOM 809 O O . VAL A 1 108 ? 5.456 -3.842 25.827 1.00 55.00 108 VAL A O 1
ATOM 812 N N . ARG A 1 109 ? 6.447 -3.627 27.828 1.00 50.69 109 ARG A N 1
ATOM 813 C CA . ARG A 1 109 ? 7.826 -3.614 27.322 1.00 50.69 109 ARG A CA 1
ATOM 814 C C . ARG A 1 109 ? 8.290 -4.980 26.795 1.00 50.69 109 ARG A C 1
ATOM 816 O O . ARG A 1 109 ? 9.079 -5.013 25.857 1.00 50.69 109 ARG A O 1
ATOM 823 N N . GLU A 1 110 ? 7.781 -6.080 27.346 1.00 52.00 110 GLU A N 1
ATOM 824 C CA . GLU A 1 110 ? 8.085 -7.448 26.889 1.00 52.00 110 GLU A CA 1
ATOM 825 C C . GLU A 1 110 ? 7.221 -7.847 25.684 1.00 52.00 110 GLU A C 1
ATOM 827 O O . GLU A 1 110 ? 7.681 -8.550 24.785 1.00 52.00 110 GLU A O 1
ATOM 832 N N . VAL A 1 111 ? 6.005 -7.298 25.599 1.00 52.00 111 VAL A N 1
ATOM 833 C CA . VAL A 1 111 ? 5.071 -7.507 24.482 1.00 52.00 111 VAL A CA 1
ATOM 834 C C . VAL A 1 111 ? 5.634 -6.961 23.163 1.00 52.00 111 VAL A C 1
ATOM 836 O O . VAL A 1 111 ? 5.525 -7.606 22.126 1.00 52.00 111 VAL A O 1
ATOM 839 N N . ALA A 1 112 ? 6.299 -5.802 23.173 1.00 52.16 112 ALA A N 1
ATOM 840 C CA . ALA A 1 112 ? 6.869 -5.220 21.952 1.00 52.16 112 ALA A CA 1
ATOM 841 C C . ALA A 1 112 ? 7.995 -6.074 21.326 1.00 52.16 112 ALA A C 1
ATOM 843 O O . ALA A 1 112 ? 8.153 -6.071 20.106 1.00 52.16 112 ALA A O 1
ATOM 844 N N . LEU A 1 113 ? 8.750 -6.820 22.142 1.00 50.91 113 LEU A N 1
ATOM 845 C CA . LEU A 1 113 ? 9.842 -7.689 21.688 1.00 50.91 113 LEU A CA 1
ATOM 846 C C . LEU A 1 113 ? 9.342 -9.078 21.247 1.00 50.91 113 LEU A C 1
ATOM 848 O O . LEU A 1 113 ? 9.897 -9.637 20.304 1.00 50.91 113 LEU A O 1
ATOM 852 N N . SER A 1 114 ? 8.270 -9.613 21.848 1.00 51.09 114 SER A N 1
ATOM 853 C CA . SER A 1 114 ? 7.681 -10.913 21.462 1.00 51.09 114 SER A CA 1
ATOM 854 C C . SER A 1 114 ? 6.747 -10.848 20.241 1.00 51.09 114 SER A C 1
ATOM 856 O O . SER A 1 114 ? 6.467 -11.864 19.589 1.00 51.09 114 SER A O 1
ATOM 858 N N . LEU A 1 115 ? 6.270 -9.646 19.898 1.00 52.34 115 LEU A N 1
ATOM 859 C CA . LEU A 1 115 ? 5.457 -9.394 18.704 1.00 52.34 115 LEU A CA 1
ATOM 860 C C . LEU A 1 115 ? 6.274 -9.336 17.409 1.00 52.34 115 LEU A C 1
ATOM 862 O O . LEU A 1 115 ? 5.670 -9.344 16.341 1.00 52.34 115 LEU A O 1
ATOM 866 N N . SER A 1 116 ? 7.610 -9.314 17.485 1.00 53.84 116 SER A N 1
ATOM 867 C CA . SER A 1 116 ? 8.499 -9.552 16.345 1.00 53.84 116 SER A CA 1
ATOM 868 C C . SER A 1 116 ? 8.403 -11.032 15.954 1.00 53.84 116 SER A C 1
ATOM 870 O O . SER A 1 116 ? 8.908 -11.886 16.689 1.00 53.84 116 SER A O 1
ATOM 872 N N . PRO A 1 117 ? 7.747 -11.392 14.836 1.00 54.19 117 PRO A N 1
ATOM 873 C CA . PRO A 1 117 ? 7.607 -12.786 14.460 1.00 54.19 117 PRO A CA 1
ATOM 874 C C . PRO A 1 117 ? 8.951 -13.300 13.931 1.00 54.19 117 PRO A C 1
ATOM 876 O O . PRO A 1 117 ? 9.295 -13.124 12.766 1.00 54.19 117 PRO A O 1
ATOM 879 N N . SER A 1 118 ? 9.713 -13.963 14.796 1.00 60.88 118 SER A N 1
ATOM 880 C CA . SER A 1 118 ? 10.695 -14.957 14.370 1.00 60.88 118 SER A CA 1
ATOM 881 C C . SER A 1 118 ? 9.930 -16.095 13.686 1.00 60.88 118 SER A C 1
ATOM 883 O O . SER A 1 118 ? 9.031 -16.689 14.286 1.00 60.88 118 SER A O 1
ATOM 885 N N . PHE A 1 119 ? 10.253 -16.388 12.422 1.00 58.06 119 PHE A N 1
ATOM 886 C CA . PHE A 1 119 ? 9.628 -17.493 11.681 1.00 58.06 119 PHE A CA 1
ATOM 887 C C . PHE A 1 119 ? 9.885 -18.861 12.334 1.00 58.06 119 PHE A C 1
ATOM 889 O O . PHE A 1 119 ? 9.106 -19.784 12.113 1.00 58.06 119 PHE A O 1
ATOM 896 N N . ALA A 1 120 ? 10.938 -18.980 13.149 1.00 59.19 120 ALA A N 1
ATOM 897 C CA . ALA A 1 120 ? 11.289 -20.207 13.858 1.00 59.19 120 ALA A CA 1
ATOM 898 C C . ALA A 1 120 ? 10.329 -20.529 15.021 1.00 59.19 120 ALA A C 1
ATOM 900 O O . ALA A 1 120 ? 10.193 -21.692 15.384 1.00 59.19 120 ALA A O 1
ATOM 901 N N . ASP A 1 121 ? 9.613 -19.527 15.545 1.00 67.06 121 ASP A N 1
ATOM 902 C CA . ASP A 1 121 ? 8.722 -19.663 16.709 1.00 67.06 121 ASP A CA 1
ATOM 903 C C . ASP A 1 121 ? 7.230 -19.641 16.327 1.00 67.06 121 ASP A C 1
ATOM 905 O O . ASP A 1 121 ? 6.357 -19.400 17.165 1.00 67.06 121 ASP A O 1
ATOM 909 N N . LEU A 1 122 ? 6.909 -19.819 15.042 1.00 67.25 122 LEU A N 1
ATOM 910 C CA . LEU A 1 122 ? 5.527 -19.839 14.564 1.00 67.25 122 LEU A CA 1
ATOM 911 C C . LEU A 1 122 ? 4.919 -21.229 14.755 1.00 67.25 122 LEU A C 1
ATOM 913 O O . LEU A 1 122 ? 5.217 -22.171 14.023 1.00 67.25 122 LEU A O 1
ATOM 917 N N . GLY A 1 123 ? 4.008 -21.344 15.720 1.00 79.31 123 GLY A N 1
ATOM 918 C CA . GLY A 1 123 ? 3.198 -22.548 15.875 1.00 79.31 123 GLY A CA 1
ATOM 919 C C . GLY A 1 123 ? 2.106 -22.649 14.805 1.00 79.31 123 GLY A C 1
ATOM 920 O O . GLY A 1 123 ? 1.662 -21.644 14.246 1.00 79.31 123 GLY A O 1
ATOM 921 N N . LEU A 1 124 ? 1.575 -23.857 14.588 1.00 82.81 124 LEU A N 1
ATOM 922 C CA . LEU A 1 124 ? 0.399 -24.084 13.731 1.00 82.81 124 LEU A CA 1
ATOM 923 C C . LEU A 1 124 ? -0.771 -23.106 14.016 1.00 82.81 124 LEU A C 1
ATOM 925 O O . LEU A 1 124 ? -1.365 -22.604 13.062 1.00 82.81 124 LEU A O 1
ATOM 929 N N . PRO A 1 125 ? -1.084 -22.746 15.279 1.00 82.94 125 PRO A N 1
ATOM 930 C CA . PRO A 1 125 ? -2.138 -21.774 15.566 1.00 82.94 125 PRO A CA 1
ATOM 931 C C . PRO A 1 125 ? -1.825 -20.341 15.100 1.00 82.94 125 PRO A C 1
ATOM 933 O O . PRO A 1 125 ? -2.753 -19.606 14.768 1.00 82.94 125 PRO A O 1
ATOM 936 N N . ASP A 1 126 ? -0.550 -19.933 15.068 1.00 79.44 126 ASP A N 1
ATOM 937 C CA . ASP A 1 126 ? -0.142 -18.637 14.507 1.00 79.44 126 ASP A CA 1
ATOM 938 C C . ASP A 1 126 ? -0.345 -18.629 12.993 1.00 79.44 126 ASP A C 1
ATOM 940 O O . ASP A 1 126 ? -0.910 -17.682 12.454 1.00 79.44 126 ASP A O 1
ATOM 944 N N . LEU A 1 127 ? 0.035 -19.713 12.310 1.00 83.56 127 LEU A N 1
ATOM 945 C CA . LEU A 1 127 ? -0.152 -19.846 10.864 1.00 83.56 127 LEU A CA 1
ATOM 946 C C . LEU A 1 127 ? -1.635 -19.824 10.475 1.00 83.56 127 LEU A C 1
ATOM 948 O O . LEU A 1 127 ? -2.000 -19.169 9.501 1.00 83.56 127 LEU A O 1
ATOM 952 N N . LEU A 1 128 ? -2.500 -20.488 11.250 1.00 85.44 128 LEU A N 1
ATOM 953 C CA . LEU A 1 128 ? -3.950 -20.465 11.031 1.00 85.44 128 LEU A CA 1
ATOM 954 C C . LEU A 1 128 ? -4.552 -19.081 11.301 1.00 85.44 128 LEU A C 1
ATOM 956 O O . LEU A 1 128 ? -5.368 -18.609 10.510 1.00 85.44 128 LEU A O 1
ATOM 960 N N . ALA A 1 129 ? -4.133 -18.403 12.375 1.00 82.94 129 ALA A N 1
ATOM 961 C CA . ALA A 1 129 ? -4.577 -17.041 12.669 1.00 82.94 129 ALA A CA 1
ATOM 962 C C . ALA A 1 129 ? -4.095 -16.038 11.613 1.00 82.94 129 ALA A C 1
ATOM 964 O O . ALA A 1 129 ? -4.853 -15.158 11.206 1.00 82.94 129 ALA A O 1
ATOM 965 N N . GLY A 1 130 ? -2.868 -16.204 11.118 1.00 84.56 130 GLY A N 1
ATOM 966 C CA . GLY A 1 130 ? -2.351 -15.459 9.982 1.00 84.56 130 GLY A CA 1
ATOM 967 C C . GLY A 1 130 ? -3.168 -15.728 8.723 1.00 84.56 130 GLY A C 1
ATOM 968 O O . GLY A 1 130 ? -3.667 -14.795 8.105 1.00 84.56 130 GLY A O 1
ATOM 969 N N . ALA A 1 131 ? -3.393 -16.987 8.348 1.00 86.19 131 ALA A N 1
ATOM 970 C CA . ALA A 1 131 ? -4.180 -17.325 7.161 1.00 86.19 131 ALA A CA 1
ATOM 971 C C . ALA A 1 131 ? -5.610 -16.761 7.237 1.00 86.19 131 ALA A C 1
ATOM 973 O O . ALA A 1 131 ? -6.103 -16.195 6.258 1.00 86.19 131 ALA A O 1
ATOM 974 N N . ALA A 1 132 ? -6.245 -16.836 8.412 1.00 85.88 132 ALA A N 1
ATOM 975 C CA . ALA A 1 132 ? -7.532 -16.203 8.668 1.00 85.88 132 ALA A CA 1
ATOM 976 C C . ALA A 1 132 ? -7.443 -14.676 8.515 1.00 85.88 132 ALA A C 1
ATOM 978 O O . ALA A 1 132 ? -8.237 -14.097 7.779 1.00 85.88 132 ALA A O 1
ATOM 979 N N . GLY A 1 133 ? -6.451 -14.023 9.129 1.00 82.69 133 GLY A N 1
ATOM 980 C CA . GLY A 1 133 ? -6.215 -12.581 9.000 1.00 82.69 133 GLY A CA 1
ATOM 981 C C . GLY A 1 133 ? -5.992 -12.135 7.551 1.00 82.69 133 GLY A C 1
ATOM 982 O O . GLY A 1 133 ? -6.604 -11.165 7.102 1.00 82.69 133 GLY A O 1
ATOM 983 N N . GLY A 1 134 ? -5.196 -12.882 6.784 1.00 83.25 134 GLY A N 1
ATOM 984 C CA . GLY A 1 134 ? -4.965 -12.661 5.357 1.00 83.25 134 GLY A CA 1
ATOM 985 C C . GLY A 1 134 ? -6.242 -12.813 4.531 1.00 83.25 134 GLY A C 1
ATOM 986 O O . GLY A 1 134 ? -6.547 -11.961 3.694 1.00 83.25 134 GLY A O 1
ATOM 987 N N . GLY A 1 135 ? -7.036 -13.853 4.805 1.00 84.25 135 GLY A N 1
ATOM 988 C CA . GLY A 1 135 ? -8.345 -14.061 4.183 1.00 84.25 135 GLY A CA 1
ATOM 989 C C . GLY A 1 135 ? -9.331 -12.932 4.495 1.00 84.25 135 GLY A C 1
ATOM 990 O O . GLY A 1 135 ? -9.966 -12.397 3.586 1.00 84.25 135 GLY A O 1
ATOM 991 N N . PHE A 1 136 ? -9.405 -12.500 5.757 1.00 83.50 136 PHE A N 1
ATOM 992 C CA . PHE A 1 136 ? -10.206 -11.348 6.174 1.00 83.50 136 PHE A CA 1
ATOM 993 C C . PHE A 1 136 ? -9.758 -10.066 5.463 1.00 83.50 136 PHE A C 1
ATOM 995 O O . PHE A 1 136 ? -10.591 -9.328 4.944 1.00 83.50 136 PHE A O 1
ATOM 1002 N N . PHE A 1 137 ? -8.456 -9.808 5.359 1.00 80.88 137 PHE A N 1
ATOM 1003 C CA . PHE A 1 137 ? -7.944 -8.632 4.652 1.00 80.88 137 PHE A CA 1
ATOM 1004 C C . PHE A 1 137 ? -8.261 -8.643 3.157 1.00 80.88 137 PHE A C 1
ATOM 1006 O O . PHE A 1 137 ? -8.563 -7.592 2.599 1.00 80.88 137 PHE A O 1
ATOM 1013 N N . LEU A 1 138 ? -8.249 -9.810 2.509 1.00 82.12 138 LEU A N 1
ATOM 1014 C CA . LEU A 1 138 ? -8.685 -9.936 1.118 1.00 82.12 138 LEU A CA 1
ATOM 1015 C C . LEU A 1 138 ? -10.191 -9.688 0.962 1.00 82.12 138 LEU A C 1
ATOM 1017 O O . LEU A 1 138 ? -10.603 -8.943 0.072 1.00 82.12 138 LEU A O 1
ATOM 1021 N N . LEU A 1 139 ? -11.015 -10.283 1.828 1.00 81.81 139 LEU A N 1
ATOM 1022 C CA . LEU A 1 139 ? -12.477 -10.151 1.783 1.00 81.81 139 LEU A CA 1
ATOM 1023 C C . LEU A 1 139 ? -12.938 -8.719 2.085 1.00 81.81 139 LEU A C 1
ATOM 1025 O O . LEU A 1 139 ? -13.875 -8.212 1.465 1.00 81.81 139 LEU A O 1
ATOM 1029 N N . PHE A 1 140 ? -12.253 -8.052 3.012 1.00 80.06 140 PHE A N 1
ATOM 1030 C CA . PHE A 1 140 ? -12.592 -6.718 3.494 1.00 80.06 140 PHE A CA 1
ATOM 1031 C C . PHE A 1 140 ? -11.621 -5.632 3.010 1.00 80.06 140 PHE A C 1
ATOM 1033 O O . PHE A 1 140 ? -11.657 -4.525 3.545 1.00 80.06 140 PHE A O 1
ATOM 1040 N N . GLU A 1 141 ? -10.822 -5.882 1.961 1.00 77.44 141 GLU A N 1
ATOM 1041 C CA . GLU A 1 141 ? -9.820 -4.942 1.411 1.00 77.44 141 GLU A CA 1
ATOM 1042 C C . GLU A 1 141 ? -10.414 -3.536 1.218 1.00 77.44 141 GLU A C 1
ATOM 1044 O O . GLU A 1 141 ? -9.822 -2.525 1.589 1.00 77.44 141 GLU A O 1
ATOM 1049 N N . GLY A 1 142 ? -11.641 -3.460 0.689 1.00 75.25 142 GLY A N 1
ATOM 1050 C CA . GLY A 1 142 ? -12.330 -2.191 0.456 1.00 75.25 142 GLY A CA 1
ATOM 1051 C C . GLY A 1 142 ? -12.745 -1.445 1.729 1.00 75.25 142 GLY A C 1
ATOM 1052 O O . GLY A 1 142 ? -12.753 -0.217 1.724 1.00 75.25 142 GLY A O 1
ATOM 1053 N N . LEU A 1 143 ? -13.092 -2.160 2.802 1.00 77.38 143 LEU A N 1
ATOM 1054 C CA . LEU A 1 143 ? -13.399 -1.580 4.115 1.00 77.38 143 LEU A CA 1
ATOM 1055 C C . LEU A 1 143 ? -12.112 -1.148 4.819 1.00 77.38 143 LEU A C 1
ATOM 1057 O O . LEU A 1 143 ? -12.048 -0.040 5.345 1.00 77.38 143 LEU A O 1
ATOM 1061 N N . PHE A 1 144 ? -11.072 -1.976 4.741 1.00 75.06 144 PHE A N 1
ATOM 1062 C CA . PHE A 1 144 ? -9.751 -1.663 5.269 1.00 75.06 144 PHE A CA 1
ATOM 1063 C C . PHE A 1 144 ? -9.168 -0.403 4.623 1.00 75.06 144 PHE A C 1
ATOM 1065 O O . PHE A 1 144 ? -8.720 0.493 5.328 1.00 75.06 144 PHE A O 1
ATOM 1072 N N . ALA A 1 145 ? -9.260 -0.272 3.296 1.00 76.12 145 ALA A N 1
ATOM 1073 C CA . ALA A 1 145 ? -8.827 0.927 2.582 1.00 76.12 145 ALA A CA 1
ATOM 1074 C C . ALA A 1 145 ? -9.554 2.194 3.066 1.00 76.12 145 ALA A C 1
ATOM 1076 O O . ALA A 1 145 ? -8.923 3.237 3.234 1.00 76.12 145 ALA A O 1
ATOM 1077 N N . ILE A 1 146 ? -10.866 2.109 3.322 1.00 79.31 146 ILE A N 1
ATOM 1078 C CA . ILE A 1 146 ? -11.652 3.232 3.856 1.00 79.31 146 ILE A CA 1
ATOM 1079 C C . ILE A 1 146 ? -11.164 3.597 5.257 1.00 79.31 146 ILE A C 1
ATOM 1081 O O . ILE A 1 146 ? -10.851 4.756 5.506 1.00 79.31 146 ILE A O 1
ATOM 1085 N N . VAL A 1 147 ? -11.060 2.616 6.156 1.00 79.44 147 VAL A N 1
ATOM 1086 C CA . VAL A 1 147 ? -10.648 2.846 7.548 1.00 79.44 147 VAL A CA 1
ATOM 1087 C C . VAL A 1 147 ? -9.221 3.384 7.617 1.00 79.44 147 VAL A C 1
ATOM 1089 O O . VAL A 1 147 ? -8.986 4.379 8.291 1.00 79.44 147 VAL A O 1
ATOM 1092 N N . LEU A 1 148 ? -8.280 2.785 6.885 1.00 79.25 148 LEU A N 1
ATOM 1093 C CA . LEU A 1 148 ? -6.876 3.190 6.881 1.00 79.25 148 LEU A CA 1
ATOM 1094 C C . LEU A 1 148 ? -6.698 4.618 6.358 1.00 79.25 148 LEU A C 1
ATOM 1096 O O . LEU A 1 148 ? -5.989 5.419 6.963 1.00 79.25 148 LEU A O 1
ATOM 1100 N N . THR A 1 149 ? -7.346 4.956 5.241 1.00 79.50 149 THR A N 1
ATOM 1101 C CA . THR A 1 149 ? -7.214 6.300 4.663 1.00 79.50 149 THR A CA 1
ATOM 1102 C C . THR A 1 149 ? -7.985 7.359 5.441 1.00 79.50 149 THR A C 1
ATOM 1104 O O . THR A 1 149 ? -7.497 8.480 5.559 1.00 79.50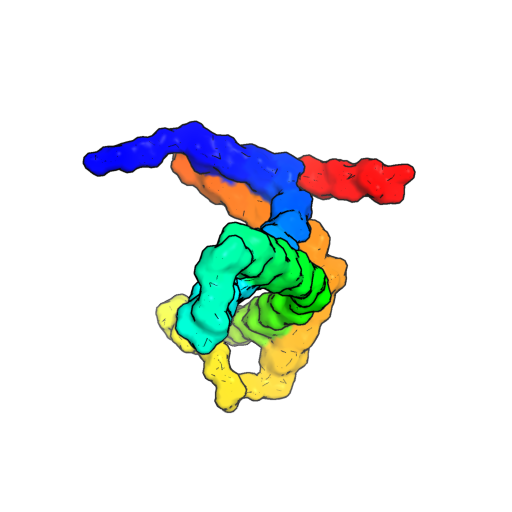 149 THR A O 1
ATOM 1107 N N . ALA A 1 150 ? -9.125 7.008 6.044 1.00 76.06 150 ALA A N 1
ATOM 1108 C CA . ALA A 1 150 ? -9.819 7.870 6.996 1.00 76.06 150 ALA A CA 1
ATOM 1109 C C . ALA A 1 150 ? -8.983 8.108 8.262 1.00 76.06 150 ALA A C 1
ATOM 1111 O O . ALA A 1 150 ? -8.935 9.232 8.749 1.00 76.06 150 ALA A O 1
ATOM 1112 N N . LEU A 1 151 ? -8.294 7.080 8.771 1.00 80.00 151 LEU A N 1
ATOM 1113 C CA . LEU A 1 151 ? -7.411 7.184 9.933 1.00 80.00 151 LEU A CA 1
ATOM 1114 C C . LEU A 1 151 ? -6.220 8.098 9.639 1.00 80.00 151 LEU A C 1
ATOM 1116 O O . LEU A 1 151 ? -5.983 9.045 10.380 1.00 80.00 151 LEU A O 1
ATOM 1120 N N . LEU A 1 152 ? -5.503 7.852 8.539 1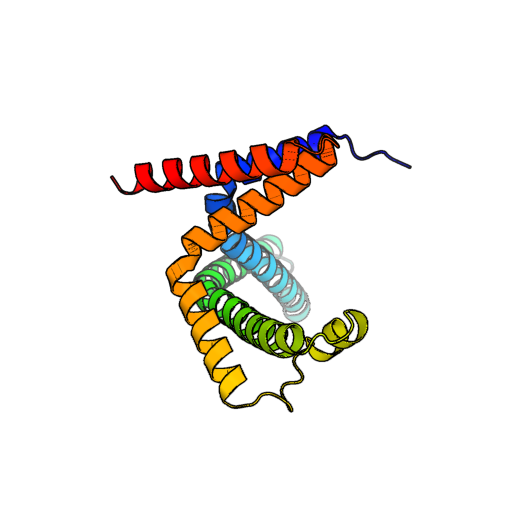.00 78.50 152 LEU A N 1
ATOM 1121 C CA . LEU A 1 152 ? -4.388 8.697 8.098 1.00 78.50 152 LEU A CA 1
ATOM 1122 C C . LEU A 1 152 ? -4.839 10.141 7.854 1.00 78.50 152 LEU A C 1
ATOM 1124 O O . LEU A 1 152 ? -4.176 11.073 8.302 1.00 78.50 152 LEU A O 1
ATOM 1128 N N . GLY A 1 153 ? -5.986 10.333 7.197 1.00 77.31 153 GLY A N 1
ATOM 1129 C CA . GLY A 1 153 ? -6.558 11.659 6.975 1.00 77.31 153 GLY A CA 1
ATOM 1130 C C . GLY A 1 153 ? -6.890 12.381 8.282 1.00 77.31 153 GLY A C 1
ATOM 1131 O O . GLY A 1 153 ? -6.507 13.535 8.465 1.00 77.31 153 GLY A O 1
ATOM 1132 N N . ALA A 1 154 ? -7.524 11.681 9.226 1.00 76.94 154 ALA A N 1
ATOM 1133 C CA . ALA A 1 154 ? -7.852 12.209 10.545 1.00 76.94 154 ALA A CA 1
ATOM 1134 C C . ALA A 1 154 ? -6.606 12.545 11.374 1.00 76.94 154 ALA A C 1
ATOM 1136 O O . ALA A 1 154 ? -6.583 13.576 12.045 1.00 76.94 154 ALA A O 1
ATOM 1137 N N . LEU A 1 155 ? -5.552 11.723 11.310 1.00 79.38 155 LEU A N 1
ATOM 1138 C CA . LEU A 1 155 ? -4.272 11.996 11.971 1.00 79.38 155 LEU A CA 1
ATOM 1139 C C . LEU A 1 155 ? -3.610 13.259 11.416 1.00 79.38 155 LEU A C 1
ATOM 1141 O O . LEU A 1 155 ? -3.180 14.101 12.197 1.00 79.38 155 LEU A O 1
ATOM 1145 N N . LEU A 1 156 ? -3.580 13.427 10.091 1.00 80.12 156 LEU A N 1
ATOM 1146 C CA . LEU A 1 156 ? -3.012 14.617 9.449 1.00 80.12 156 LEU A CA 1
ATOM 1147 C C . LEU A 1 156 ? -3.805 15.888 9.780 1.00 80.12 156 LEU A C 1
ATOM 1149 O O . LEU A 1 156 ? -3.210 16.916 10.095 1.00 80.12 156 LEU A O 1
ATOM 1153 N N . LEU A 1 157 ? -5.139 15.811 9.783 1.00 79.44 157 LEU A N 1
ATOM 1154 C CA . LEU A 1 157 ? -5.999 16.921 10.207 1.00 79.44 157 LEU A CA 1
ATOM 1155 C C . LEU A 1 157 ? -5.784 17.253 11.688 1.00 79.44 157 LEU A C 1
ATOM 1157 O O . LEU A 1 157 ? -5.668 18.415 12.062 1.00 79.44 157 LEU A O 1
ATOM 1161 N N . THR A 1 158 ? -5.672 16.240 12.542 1.00 81.19 158 THR A N 1
ATOM 1162 C CA . THR A 1 158 ? -5.425 16.445 13.975 1.00 81.19 158 THR A CA 1
ATOM 1163 C C . THR A 1 158 ? -4.046 17.049 14.221 1.00 81.19 158 THR A C 1
ATOM 1165 O O . THR A 1 158 ? -3.923 17.942 15.052 1.00 81.19 158 THR A O 1
ATOM 1168 N N . ALA A 1 159 ? -3.026 16.631 13.468 1.00 78.19 159 ALA A N 1
ATOM 1169 C CA . ALA A 1 159 ? -1.692 17.222 13.520 1.00 78.19 159 ALA A CA 1
ATOM 1170 C C . ALA A 1 159 ? -1.684 18.687 13.048 1.00 78.19 159 ALA A C 1
ATOM 1172 O O . ALA A 1 159 ? -0.947 19.496 13.601 1.00 78.19 159 ALA A O 1
ATOM 1173 N N . ALA A 1 160 ? -2.519 19.039 12.065 1.00 79.00 160 ALA A N 1
ATOM 1174 C CA . ALA A 1 160 ? -2.632 20.404 11.551 1.00 79.00 160 ALA A CA 1
ATOM 1175 C C . ALA A 1 160 ? -3.380 21.356 12.503 1.00 79.00 160 ALA A C 1
ATOM 1177 O O . ALA A 1 160 ? -3.000 22.516 12.635 1.00 79.00 160 ALA A O 1
ATOM 1178 N N . PHE A 1 161 ? -4.446 20.879 13.157 1.00 79.69 161 PHE A N 1
ATOM 1179 C CA . PHE A 1 161 ? -5.347 21.720 13.957 1.00 79.69 161 PHE A CA 1
ATOM 1180 C C . PHE A 1 161 ? -5.163 21.585 15.476 1.00 79.69 161 PHE A C 1
ATOM 1182 O O . PHE A 1 161 ? -5.702 22.393 16.227 1.00 79.69 161 PHE A O 1
ATOM 1189 N N . GLY A 1 162 ? -4.454 20.560 15.956 1.00 72.56 162 GLY A N 1
ATOM 1190 C CA . GLY A 1 162 ? -4.106 20.359 17.370 1.00 72.56 162 GLY A CA 1
ATOM 1191 C C . GLY A 1 162 ? -5.274 20.079 18.331 1.00 72.56 162 GLY A C 1
ATOM 1192 O O . GLY A 1 162 ? -5.049 19.842 19.515 1.00 72.56 162 GLY A O 1
ATOM 1193 N N . ALA A 1 163 ? -6.526 20.091 17.865 1.00 74.25 163 ALA A N 1
ATOM 1194 C CA . ALA A 1 163 ? -7.701 19.959 18.723 1.00 74.25 163 ALA A CA 1
ATOM 1195 C C . ALA A 1 163 ? -8.139 18.498 18.942 1.00 74.25 163 ALA A C 1
ATOM 1197 O O . ALA A 1 163 ? -8.306 17.713 18.009 1.00 74.25 163 ALA A O 1
ATOM 1198 N N . ARG A 1 164 ? -8.429 18.163 20.207 1.00 74.06 164 ARG A N 1
ATOM 1199 C CA . ARG A 1 164 ? -8.786 16.811 20.688 1.00 74.06 164 ARG A CA 1
ATOM 1200 C C . ARG A 1 164 ? -10.012 16.193 19.997 1.00 74.06 164 ARG A C 1
ATOM 1202 O O . ARG A 1 164 ? -10.083 14.976 19.858 1.00 74.06 164 ARG A O 1
ATOM 1209 N N . TRP A 1 165 ? -10.959 17.018 19.548 1.00 76.81 165 TRP A N 1
ATOM 1210 C CA . TRP A 1 165 ? -12.185 16.574 18.867 1.00 76.81 165 TRP A CA 1
ATOM 1211 C C . TRP A 1 165 ? -12.039 16.436 17.350 1.00 76.81 165 TRP A C 1
ATOM 1213 O O . TRP A 1 165 ? -12.885 15.808 16.715 1.00 76.81 165 TRP A O 1
ATOM 1223 N N . VAL A 1 166 ? -10.962 16.968 16.764 1.00 79.31 166 VAL A N 1
ATOM 1224 C CA . VAL A 1 166 ? -10.738 16.905 15.314 1.00 79.31 166 VAL A CA 1
ATOM 1225 C C . VAL A 1 166 ? -10.576 15.458 14.880 1.00 79.31 166 VAL A C 1
ATOM 1227 O O . VAL A 1 166 ? -11.191 15.057 13.898 1.00 79.31 166 VAL A O 1
ATOM 1230 N N . PHE A 1 167 ? -9.847 14.646 15.647 1.00 78.75 167 PHE A N 1
ATOM 1231 C CA . PHE A 1 167 ? -9.629 13.237 15.334 1.00 78.75 167 PHE A CA 1
ATOM 1232 C C . PHE A 1 167 ? -10.933 12.422 15.219 1.00 78.75 167 PHE A C 1
ATOM 1234 O O . PHE A 1 167 ? -11.207 11.918 14.129 1.00 78.75 167 PHE A O 1
ATOM 1241 N N . PRO A 1 168 ? -11.780 12.299 16.265 1.00 77.25 168 PRO A N 1
ATOM 1242 C CA . PRO A 1 168 ? -12.978 11.462 16.185 1.00 77.25 168 PRO A CA 1
ATOM 1243 C C . PRO A 1 168 ? -13.997 11.977 15.156 1.00 77.25 168 PRO A C 1
ATOM 1245 O O . PRO A 1 168 ? -14.600 11.174 14.442 1.00 77.25 168 PRO A O 1
ATOM 1248 N N . VAL A 1 169 ? -14.162 13.301 15.029 1.00 81.94 169 VAL A N 1
ATOM 1249 C CA . VAL A 1 169 ? -15.114 13.905 14.080 1.00 81.94 169 VAL A CA 1
ATOM 1250 C C . VAL A 1 169 ? -14.648 13.718 12.635 1.00 81.94 169 VAL A C 1
ATOM 1252 O O . VAL A 1 169 ? -15.435 13.301 11.782 1.00 81.94 169 VAL A O 1
ATOM 1255 N N . SER A 1 170 ? -13.371 13.982 12.344 1.00 80.81 170 SER A N 1
ATOM 1256 C CA . SER A 1 170 ? -12.815 13.808 10.995 1.00 80.81 170 SER A CA 1
ATOM 1257 C C . SER A 1 170 ? -12.737 12.337 10.592 1.00 80.81 170 SER A C 1
ATOM 1259 O O . SER A 1 170 ? -13.075 12.005 9.458 1.00 80.81 170 SER A O 1
ATOM 1261 N N . PHE A 1 171 ? -12.387 11.438 11.514 1.00 82.31 171 PHE A N 1
ATOM 1262 C CA . PHE A 1 171 ? -12.381 10.001 11.258 1.00 82.31 171 PHE A CA 1
ATOM 1263 C C . PHE A 1 171 ? -13.786 9.484 10.926 1.00 82.31 171 PHE A C 1
ATOM 1265 O O . PHE A 1 171 ? -13.990 8.886 9.868 1.00 82.31 171 PHE A O 1
ATOM 1272 N N . GLY A 1 172 ? -14.776 9.769 11.781 1.00 82.62 172 GLY A N 1
ATOM 1273 C CA . GLY A 1 172 ? -16.155 9.316 11.583 1.00 82.62 172 GLY A CA 1
ATOM 1274 C C . GLY A 1 172 ? -16.779 9.855 10.294 1.00 82.62 172 GLY A C 1
ATOM 1275 O O . GLY A 1 172 ? -17.346 9.093 9.508 1.00 82.62 172 GLY A O 1
ATOM 1276 N N . SER A 1 173 ? -16.616 11.155 10.029 1.00 84.00 173 SER A N 1
ATOM 1277 C CA . SER A 1 173 ? -17.113 11.776 8.795 1.00 84.00 173 SER A CA 1
ATOM 1278 C C . SER A 1 173 ? -16.427 11.218 7.545 1.00 84.00 173 SER A C 1
ATOM 1280 O O . SER A 1 173 ? -17.115 10.904 6.576 1.00 84.00 173 SER A O 1
ATOM 1282 N N . SER A 1 174 ? -15.110 10.990 7.577 1.00 81.31 174 SER A N 1
ATOM 1283 C CA . SER A 1 174 ? -14.360 10.395 6.460 1.00 81.31 174 SER A CA 1
ATOM 1284 C C . SER A 1 174 ? -14.819 8.971 6.145 1.00 81.31 174 SER A C 1
ATOM 1286 O O . SER A 1 174 ? -15.032 8.639 4.978 1.00 81.31 174 SER A O 1
ATOM 1288 N N . VAL A 1 175 ? -15.030 8.132 7.166 1.00 83.38 175 VAL A N 1
ATOM 1289 C CA . VAL A 1 175 ? -15.530 6.760 6.980 1.00 83.38 175 VAL A CA 1
ATOM 1290 C C . VAL A 1 175 ? -16.915 6.773 6.328 1.00 83.38 175 VAL A C 1
ATOM 1292 O O . VAL A 1 175 ? -17.126 6.094 5.319 1.00 83.38 175 VAL A O 1
ATOM 1295 N N . LEU A 1 176 ? -17.848 7.574 6.857 1.00 84.31 176 LEU A N 1
ATOM 1296 C CA . LEU A 1 176 ? -19.212 7.679 6.325 1.00 84.31 176 LEU A CA 1
ATOM 1297 C C . LEU A 1 176 ? -19.227 8.204 4.888 1.00 84.31 176 LEU A C 1
ATOM 1299 O O . LEU A 1 176 ? -19.935 7.665 4.033 1.00 84.31 176 LEU A O 1
ATOM 1303 N N . LEU A 1 177 ? -18.421 9.225 4.606 1.00 83.00 177 LEU A N 1
ATOM 1304 C CA . LEU A 1 177 ? -18.377 9.876 3.305 1.00 83.00 177 LEU A CA 1
ATOM 1305 C C . LEU A 1 177 ? -17.774 8.956 2.237 1.00 83.00 177 LEU A C 1
ATOM 1307 O O . LEU A 1 177 ? -18.370 8.771 1.174 1.00 83.00 177 LEU A O 1
ATOM 1311 N N . GLN A 1 178 ? -16.657 8.286 2.530 1.00 82.12 178 GLN A N 1
ATOM 1312 C CA . GLN A 1 178 ? -16.063 7.310 1.611 1.00 82.12 178 GLN A CA 1
ATOM 1313 C C . GLN A 1 178 ? -16.959 6.084 1.396 1.00 82.12 178 GLN A C 1
ATOM 1315 O O . GLN A 1 178 ? -17.016 5.537 0.287 1.00 82.12 178 GLN A O 1
ATOM 1320 N N . TRP A 1 179 ? -17.693 5.658 2.425 1.00 81.44 179 TRP A N 1
ATOM 1321 C CA . TRP A 1 179 ? -18.665 4.576 2.306 1.00 81.44 179 TRP A CA 1
ATOM 1322 C C . TRP A 1 179 ? -19.861 4.966 1.424 1.00 81.44 179 TRP A C 1
ATOM 1324 O O . TRP A 1 179 ? -20.211 4.226 0.498 1.00 81.44 179 TRP A O 1
ATOM 1334 N N . ALA A 1 180 ? -20.436 6.154 1.636 1.00 82.44 180 ALA A N 1
ATOM 1335 C CA . ALA A 1 180 ? -21.537 6.687 0.834 1.00 82.44 180 ALA A CA 1
ATOM 1336 C C . ALA A 1 180 ? -21.138 6.882 -0.641 1.00 82.44 180 ALA A C 1
ATOM 1338 O O . ALA A 1 180 ? -21.856 6.449 -1.549 1.00 82.44 180 ALA A O 1
ATOM 1339 N N . LEU A 1 181 ? -19.953 7.450 -0.891 1.00 79.50 181 LEU A N 1
ATOM 1340 C CA . LEU A 1 181 ? -19.384 7.602 -2.236 1.00 79.50 181 LEU A CA 1
ATOM 1341 C C . LEU A 1 181 ? -19.094 6.245 -2.896 1.00 79.50 181 LEU A C 1
ATOM 1343 O O . LEU A 1 181 ? -19.267 6.086 -4.106 1.00 79.50 181 LEU A O 1
ATOM 1347 N N . GLY A 1 182 ? -18.690 5.249 -2.105 1.00 72.38 182 GLY A N 1
ATOM 1348 C CA . GLY A 1 182 ? -18.476 3.879 -2.561 1.00 72.38 182 GLY A CA 1
ATOM 1349 C C . GLY A 1 182 ? -19.761 3.163 -2.991 1.00 72.38 182 GLY A C 1
ATOM 1350 O O . GLY A 1 182 ? -19.720 2.381 -3.941 1.00 72.38 182 GLY A O 1
ATOM 1351 N N . ARG A 1 183 ? -20.897 3.434 -2.331 1.00 73.00 183 ARG A N 1
ATOM 1352 C CA . ARG A 1 183 ? -22.212 2.864 -2.685 1.00 73.00 183 ARG A CA 1
ATOM 1353 C C . ARG A 1 183 ? -22.781 3.438 -3.981 1.00 73.00 183 ARG A C 1
ATOM 1355 O O . ARG A 1 183 ? -23.313 2.674 -4.779 1.00 73.00 183 ARG A O 1
ATOM 1362 N N . ARG A 1 184 ? -22.643 4.750 -4.217 1.00 68.00 184 ARG A N 1
ATOM 1363 C CA . ARG A 1 184 ? -23.182 5.409 -5.427 1.00 68.00 184 ARG A CA 1
ATOM 1364 C C . ARG A 1 184 ? -22.581 4.900 -6.738 1.00 68.00 184 ARG A C 1
ATOM 1366 O O . ARG A 1 184 ? -23.236 5.000 -7.755 1.00 68.00 184 ARG A O 1
ATOM 1373 N N . ARG A 1 185 ? -21.362 4.352 -6.722 1.00 60.34 185 ARG A N 1
ATOM 1374 C CA . ARG A 1 185 ? -20.686 3.817 -7.920 1.00 60.34 185 ARG A CA 1
ATOM 1375 C C . ARG A 1 185 ? -21.079 2.385 -8.299 1.00 60.34 185 ARG A C 1
ATOM 1377 O O . ARG A 1 185 ? -20.586 1.885 -9.302 1.00 60.34 185 ARG A O 1
ATOM 1384 N N . ARG A 1 186 ? -21.866 1.697 -7.464 1.00 58.19 186 ARG A N 1
ATOM 1385 C CA . ARG A 1 186 ? -22.346 0.325 -7.724 1.00 58.19 186 ARG A CA 1
ATOM 1386 C C . ARG A 1 186 ? -23.796 0.279 -8.220 1.00 58.19 186 ARG A C 1
ATOM 1388 O O . ARG A 1 186 ? -24.305 -0.815 -8.428 1.00 58.19 186 ARG A O 1
ATOM 1395 N N . ARG A 1 187 ? -24.448 1.435 -8.325 1.00 50.78 187 ARG A N 1
ATOM 1396 C CA . ARG A 1 187 ? -25.744 1.623 -8.980 1.00 50.78 187 ARG A CA 1
ATOM 1397 C C . ARG A 1 187 ? -25.485 2.279 -10.324 1.00 50.78 187 ARG A C 1
ATOM 1399 O O . ARG A 1 187 ? -26.240 1.955 -11.255 1.00 50.78 187 ARG A O 1
#

Secondary structure (DSSP, 8-state):
--PPPTHHHHHHHHHHHHHHHHHHHHHHHHHHHHHHHHHHHHHHHHHHHHHT-GGGHHHHHHHHHHHHHHHHHHHHHHHHHHHHHHHHHHHHHHHHHHHHHHTTT--HHHHHHHTS--GGG--HHHHHHHHHHHHHHHHTHHHHHHHHHHHHHHHHHHHHH--TTHHHHHHHHHHHHHHHHHHHTT-